Protein AF-A0A1G6JTR4-F1 (afdb_monomer)

Mean predicted aligned error: 15.94 Å

Nearest PDB structures (foldseek):
  7v0f-assembly1_A  TM=2.277E-01  e=4.686E-01  Acinetobacter baumannii ATCC 17978
  5fmw-assembly1_A  TM=2.438E-01  e=2.634E+00  Homo sapiens
  7nyd-assembly1_D  TM=2.192E-01  e=4.055E+00  Homo sapiens

pLDDT: mean 71.82, std 24.8, range [28.03, 94.31]

Secondary structure (DSSP, 8-state):
-EEEEEEEEEEEEEEEEEEEEEEEETTEEEEEEEEEEEEEEEEEEEEEEE-TT--HHHHHHHHHHHHHHHHHHHHHHHHHHHHHHHHS-HHHHHHHHHHHHHHHHHHHHHHHHHHHHHHHS-HHHHTT-EEEEEEEEEE---S-S-SS-----------------------PPPPPPP-PPPP----PPPP---------

Structure (mmCIF, N/CA/C/O backbone):
data_AF-A0A1G6JTR4-F1
#
_entry.id   AF-A0A1G6JTR4-F1
#
loop_
_atom_site.group_PDB
_atom_site.id
_atom_site.type_symbol
_atom_site.label_atom_id
_atom_site.label_alt_id
_atom_site.label_comp_id
_atom_site.label_asym_id
_atom_site.label_entity_id
_atom_site.label_seq_id
_atom_site.pdbx_PDB_ins_code
_atom_site.Cartn_x
_atom_site.Cartn_y
_atom_site.Cartn_z
_atom_site.occupancy
_atom_site.B_iso_or_equiv
_atom_site.auth_seq_id
_atom_site.auth_comp_id
_atom_site.auth_asym_id
_atom_site.auth_atom_id
_atom_site.pdbx_PDB_model_num
ATOM 1 N N . MET A 1 1 ? -16.886 11.645 3.499 1.00 71.81 1 MET A N 1
ATOM 2 C CA . MET A 1 1 ? -16.211 10.542 4.212 1.00 71.81 1 MET A CA 1
ATOM 3 C C . MET A 1 1 ? -14.748 10.893 4.315 1.00 71.81 1 MET A C 1
ATOM 5 O O . MET A 1 1 ? -14.059 10.902 3.299 1.00 71.81 1 MET A O 1
ATOM 9 N N . ALA A 1 2 ? -14.301 11.193 5.523 1.00 81.62 2 ALA A N 1
ATOM 10 C CA . ALA A 1 2 ? -12.918 11.477 5.831 1.00 81.62 2 ALA A CA 1
ATOM 11 C C . ALA A 1 2 ? -12.052 10.211 5.765 1.00 81.62 2 ALA A C 1
ATOM 13 O O . ALA A 1 2 ? -12.513 9.086 6.002 1.00 81.62 2 ALA A O 1
ATOM 14 N N . GLU A 1 3 ? -10.775 10.414 5.447 1.00 84.38 3 GLU A N 1
ATOM 15 C CA . GLU A 1 3 ? -9.779 9.354 5.360 1.00 84.38 3 GLU A CA 1
ATOM 16 C C . GLU A 1 3 ? -8.514 9.692 6.151 1.00 84.38 3 GLU A C 1
ATOM 18 O O . GLU A 1 3 ? -8.085 10.840 6.225 1.00 84.38 3 GLU A O 1
ATOM 23 N N . ILE A 1 4 ? -7.915 8.664 6.751 1.00 83.19 4 ILE A N 1
ATOM 24 C CA . ILE A 1 4 ? -6.558 8.700 7.300 1.00 83.19 4 ILE A CA 1
ATOM 25 C C . ILE A 1 4 ? -5.709 7.794 6.427 1.00 83.19 4 ILE A C 1
ATOM 27 O O . ILE A 1 4 ? -6.033 6.614 6.259 1.00 83.19 4 ILE A O 1
ATOM 31 N N . ARG A 1 5 ? -4.615 8.336 5.894 1.00 83.75 5 ARG A N 1
ATOM 32 C CA . ARG A 1 5 ? -3.727 7.629 4.978 1.00 83.75 5 ARG A CA 1
ATOM 33 C C . ARG A 1 5 ? -2.293 7.654 5.487 1.00 83.75 5 ARG A C 1
ATOM 35 O O . ARG A 1 5 ? -1.726 8.725 5.651 1.00 83.75 5 ARG A O 1
ATOM 42 N N . ASN A 1 6 ? -1.695 6.475 5.661 1.00 80.19 6 ASN A N 1
ATOM 43 C CA . ASN A 1 6 ? -0.295 6.335 6.078 1.00 80.19 6 ASN A CA 1
ATOM 44 C C . ASN A 1 6 ? 0.471 5.418 5.123 1.00 80.19 6 ASN A C 1
ATOM 46 O O . ASN A 1 6 ? -0.020 4.340 4.774 1.00 80.19 6 ASN A O 1
ATOM 50 N N . LEU A 1 7 ? 1.672 5.830 4.714 1.00 81.75 7 LEU A N 1
ATOM 51 C CA . LEU A 1 7 ? 2.565 5.037 3.866 1.00 81.75 7 LEU A CA 1
ATOM 52 C C . LEU A 1 7 ? 3.147 3.864 4.670 1.00 81.75 7 LEU A C 1
ATOM 54 O O . LEU A 1 7 ? 3.845 4.077 5.654 1.00 81.75 7 LEU A O 1
ATOM 58 N N . ILE A 1 8 ? 2.869 2.629 4.249 1.00 81.44 8 ILE A N 1
ATOM 59 C CA . ILE A 1 8 ? 3.431 1.398 4.834 1.00 81.44 8 ILE A CA 1
ATOM 60 C C . ILE A 1 8 ? 4.834 1.163 4.282 1.00 81.44 8 ILE A C 1
ATOM 62 O O . ILE A 1 8 ? 5.766 0.874 5.030 1.00 81.44 8 ILE A O 1
ATOM 66 N N . ARG A 1 9 ? 4.974 1.235 2.954 1.00 84.38 9 ARG A N 1
ATOM 67 C CA . ARG A 1 9 ? 6.233 0.951 2.267 1.00 84.38 9 ARG A CA 1
ATOM 68 C C . ARG A 1 9 ? 6.267 1.614 0.897 1.00 84.38 9 ARG A C 1
ATOM 70 O O . ARG A 1 9 ? 5.267 1.610 0.181 1.00 84.38 9 ARG A O 1
ATOM 77 N N . ARG A 1 10 ? 7.441 2.121 0.524 1.00 89.12 10 ARG A N 1
ATOM 78 C CA . ARG A 1 10 ? 7.795 2.512 -0.843 1.00 89.12 10 ARG A CA 1
ATOM 79 C C . ARG A 1 10 ? 8.843 1.530 -1.361 1.00 89.12 10 ARG A C 1
ATOM 81 O O . ARG A 1 10 ? 9.794 1.215 -0.649 1.00 89.12 10 ARG A O 1
ATOM 88 N N . ILE A 1 11 ? 8.639 1.015 -2.565 1.00 87.81 11 ILE A N 1
ATOM 89 C CA . ILE A 1 11 ? 9.531 0.069 -3.237 1.00 87.81 11 ILE A CA 1
ATOM 90 C C . ILE A 1 11 ? 9.893 0.682 -4.584 1.00 87.81 11 ILE A C 1
ATOM 92 O O . ILE A 1 11 ? 8.997 1.003 -5.359 1.00 87.81 11 ILE A O 1
ATOM 96 N N . SER A 1 12 ? 11.185 0.830 -4.855 1.00 88.56 12 SER A N 1
ATOM 97 C CA . SER A 1 12 ? 11.695 1.306 -6.142 1.00 88.56 12 SER A CA 1
ATOM 98 C C . SER A 1 12 ? 12.471 0.187 -6.818 1.00 88.56 12 SER A C 1
ATOM 100 O O . SER A 1 12 ? 13.211 -0.530 -6.144 1.00 88.56 12 SER A O 1
ATOM 102 N N . TYR A 1 13 ? 12.287 0.021 -8.124 1.00 86.31 13 TYR A N 1
ATOM 103 C CA . TYR A 1 13 ? 12.984 -0.997 -8.905 1.00 86.31 13 TYR A CA 1
ATOM 104 C C . TYR A 1 13 ? 13.030 -0.623 -10.381 1.00 86.31 13 TYR A C 1
ATOM 106 O O . TYR A 1 13 ? 12.153 0.088 -10.870 1.00 86.31 13 TYR A O 1
ATOM 114 N N . ASP A 1 14 ? 14.034 -1.125 -11.088 1.00 87.56 14 ASP A N 1
ATOM 115 C CA . ASP A 1 14 ? 14.215 -0.846 -12.507 1.00 87.56 14 ASP A CA 1
ATOM 116 C C . ASP A 1 14 ? 13.545 -1.929 -13.357 1.00 87.56 14 ASP A C 1
ATOM 118 O O . ASP A 1 14 ? 13.825 -3.119 -13.213 1.00 87.56 14 ASP A O 1
ATOM 122 N N . GLU A 1 15 ? 12.633 -1.517 -14.240 1.00 84.00 15 GLU A N 1
ATOM 123 C CA . GLU A 1 15 ? 12.057 -2.378 -15.274 1.00 84.00 15 GLU A CA 1
ATOM 124 C C . GLU A 1 15 ? 12.741 -2.081 -16.617 1.00 84.00 15 GLU A C 1
ATOM 126 O O . GLU A 1 15 ? 12.820 -0.910 -17.015 1.00 84.00 15 GLU A O 1
ATOM 131 N N . PRO A 1 16 ? 13.220 -3.104 -17.348 1.00 85.12 16 PRO A N 1
ATOM 132 C CA . PRO A 1 16 ? 13.670 -2.908 -18.716 1.00 85.12 16 PRO A CA 1
ATOM 133 C C . PRO A 1 16 ? 12.479 -2.512 -19.594 1.00 85.12 16 PRO A C 1
ATOM 135 O O . PRO A 1 16 ? 11.387 -3.070 -19.470 1.00 85.12 16 PRO A O 1
ATOM 138 N N . TYR A 1 17 ? 12.692 -1.571 -20.509 1.00 84.62 17 TYR A N 1
ATOM 139 C CA . TYR A 1 17 ? 11.701 -1.205 -21.515 1.00 84.62 17 TYR A CA 1
ATOM 140 C C . TYR A 1 17 ? 12.288 -1.294 -22.922 1.00 84.62 17 TYR A C 1
ATOM 142 O O . TYR A 1 17 ? 13.486 -1.104 -23.140 1.00 84.62 17 TYR A O 1
ATOM 150 N N . SER A 1 18 ? 11.407 -1.550 -23.888 1.00 84.75 18 SER A N 1
ATOM 151 C CA . SER A 1 18 ? 11.686 -1.409 -25.311 1.00 84.75 18 SER A CA 1
ATOM 152 C C . SER A 1 18 ? 10.623 -0.502 -25.918 1.00 84.75 18 SER A C 1
ATOM 154 O O . SER A 1 18 ? 9.430 -0.735 -25.724 1.00 84.75 18 SER A O 1
ATOM 156 N N . LYS A 1 19 ? 11.045 0.562 -26.603 1.00 84.56 19 LYS A N 1
ATOM 157 C CA . LYS A 1 19 ? 10.145 1.469 -27.327 1.00 84.56 19 LYS A CA 1
ATOM 158 C C . LYS A 1 19 ? 10.646 1.696 -28.744 1.00 84.56 19 LYS A C 1
ATOM 160 O O . LYS A 1 19 ? 11.850 1.674 -28.991 1.00 84.56 19 LYS A O 1
ATOM 165 N N . THR A 1 20 ? 9.735 1.968 -29.669 1.00 86.06 20 THR A N 1
ATOM 166 C CA . THR A 1 20 ? 10.107 2.354 -31.031 1.00 86.06 20 THR A CA 1
ATOM 167 C C . THR A 1 20 ? 10.588 3.800 -31.039 1.00 86.06 20 THR A C 1
ATOM 169 O O . THR A 1 20 ? 9.843 4.718 -30.697 1.00 86.06 20 THR A O 1
ATOM 172 N N . CYS A 1 21 ? 11.837 3.996 -31.437 1.00 86.44 21 CYS A N 1
ATOM 173 C CA . CYS A 1 21 ? 12.419 5.296 -31.730 1.00 86.44 21 CYS A CA 1
ATOM 174 C C . CYS A 1 21 ? 12.522 5.501 -33.238 1.00 86.44 21 CYS A C 1
ATOM 176 O O . CYS A 1 21 ? 12.397 4.556 -34.013 1.00 86.44 21 CYS A O 1
ATOM 178 N N . TYR A 1 22 ? 12.777 6.737 -33.656 1.00 90.25 22 TYR A N 1
ATOM 179 C CA . TYR A 1 22 ? 12.932 7.082 -35.063 1.00 90.25 22 TYR A CA 1
ATOM 180 C C . TYR A 1 22 ? 14.235 7.834 -35.267 1.00 90.25 22 TYR A C 1
ATOM 182 O O . TYR A 1 22 ? 14.500 8.811 -34.569 1.00 90.25 22 TYR A O 1
ATOM 190 N N . LYS A 1 23 ? 15.037 7.388 -36.234 1.00 89.00 23 LYS A N 1
ATOM 191 C CA . LYS A 1 23 ? 16.224 8.113 -36.696 1.00 89.00 23 LYS A CA 1
ATOM 192 C C . LYS A 1 23 ? 15.976 8.636 -38.102 1.00 89.00 23 LYS A C 1
ATOM 194 O O . LYS A 1 23 ? 15.307 7.979 -38.899 1.00 89.00 23 LYS A O 1
ATOM 199 N N . LYS A 1 24 ? 16.495 9.822 -38.409 1.00 92.25 24 LYS A N 1
ATOM 200 C CA . LYS A 1 24 ? 16.379 10.417 -39.742 1.00 92.25 24 LYS A CA 1
ATOM 201 C C . LYS A 1 24 ? 17.517 9.888 -40.617 1.00 92.25 24 LYS A C 1
ATOM 203 O O . LYS A 1 24 ? 18.679 10.072 -40.278 1.00 92.25 24 LYS A O 1
ATOM 208 N N . VAL A 1 25 ? 17.186 9.224 -41.720 1.00 87.81 25 VAL A N 1
ATOM 209 C CA . VAL A 1 25 ? 18.142 8.721 -42.718 1.00 87.81 25 VAL A CA 1
ATOM 210 C C . VAL A 1 25 ? 17.665 9.197 -44.083 1.00 87.81 25 VAL A C 1
ATOM 212 O O . VAL A 1 25 ? 16.549 8.875 -44.482 1.00 87.81 25 VAL A O 1
ATOM 215 N N . LEU A 1 26 ? 18.481 10.000 -44.777 1.00 88.94 26 LEU A N 1
ATOM 216 C CA . LEU A 1 26 ? 18.147 10.570 -46.094 1.00 88.94 26 LEU A CA 1
ATOM 217 C C . LEU A 1 26 ? 16.757 11.240 -46.130 1.00 88.94 26 LEU A C 1
ATOM 219 O O . LEU A 1 26 ? 15.947 10.990 -47.015 1.00 88.94 26 LEU A O 1
ATOM 223 N N . GLY A 1 27 ? 16.438 12.043 -45.112 1.00 88.00 27 GLY A N 1
ATOM 224 C CA . GLY A 1 27 ? 15.144 12.730 -45.005 1.00 88.00 27 GLY A CA 1
ATOM 225 C C . GLY A 1 27 ? 13.987 11.876 -44.471 1.00 88.00 27 GLY A C 1
ATOM 226 O O . GLY A 1 27 ? 13.027 12.441 -43.950 1.00 88.00 27 GLY A O 1
ATOM 227 N N . ASN A 1 28 ? 14.102 10.547 -44.484 1.00 88.50 28 ASN A N 1
ATOM 228 C CA . ASN A 1 28 ? 13.059 9.626 -44.034 1.00 88.50 28 ASN A CA 1
ATOM 229 C C . ASN A 1 28 ? 13.235 9.227 -42.561 1.00 88.50 28 ASN A C 1
ATOM 231 O O . ASN A 1 28 ? 14.353 9.032 -42.082 1.00 88.50 28 ASN A O 1
ATOM 235 N N . LYS A 1 29 ? 12.124 9.083 -41.826 1.00 92.25 29 LYS A N 1
ATOM 236 C CA . LYS A 1 29 ? 12.125 8.558 -40.450 1.00 92.25 29 LYS A CA 1
ATOM 237 C C . LYS A 1 29 ? 12.126 7.032 -40.490 1.00 92.25 29 LYS A C 1
ATOM 239 O O . LYS A 1 29 ? 11.132 6.426 -40.872 1.00 92.25 29 LYS A O 1
ATOM 244 N N . VAL A 1 30 ? 13.223 6.420 -40.061 1.00 91.31 30 VAL A N 1
ATOM 245 C CA . VAL A 1 30 ? 13.369 4.962 -39.986 1.00 91.31 30 VAL A CA 1
ATOM 246 C C . VAL A 1 30 ? 13.159 4.516 -38.535 1.00 91.31 30 VAL A C 1
ATOM 248 O O . VAL A 1 30 ? 13.873 5.017 -37.656 1.00 91.31 30 VAL A O 1
ATOM 251 N N . PRO A 1 31 ? 12.199 3.613 -38.254 1.00 93.50 31 PRO A N 1
ATOM 252 C CA . PRO A 1 31 ? 11.997 3.087 -36.912 1.00 93.50 31 PRO A CA 1
ATOM 253 C C . PRO A 1 31 ? 13.169 2.191 -36.493 1.00 93.50 31 PRO A C 1
ATOM 255 O O . PRO A 1 31 ? 13.709 1.435 -37.299 1.00 93.50 31 PRO A O 1
ATOM 258 N N . TYR A 1 32 ? 13.552 2.252 -35.222 1.00 86.62 32 TYR A N 1
ATOM 259 C CA . TYR A 1 32 ? 14.516 1.339 -34.611 1.00 86.62 32 TYR A CA 1
ATOM 260 C C . TYR A 1 32 ? 14.160 1.097 -33.135 1.00 86.62 32 TYR A C 1
ATOM 262 O O . TYR A 1 32 ? 13.531 1.956 -32.507 1.00 86.62 32 TYR A O 1
ATOM 270 N N . PRO A 1 33 ? 14.521 -0.061 -32.557 1.00 87.38 33 PRO A N 1
ATOM 271 C CA . PRO A 1 33 ? 14.248 -0.333 -31.155 1.00 87.38 33 PRO A CA 1
ATOM 272 C C . PRO A 1 33 ? 15.191 0.475 -30.254 1.00 87.38 33 PRO A C 1
ATOM 274 O O . PRO A 1 33 ? 16.412 0.402 -30.381 1.00 87.38 33 PRO A O 1
ATOM 277 N N . CYS A 1 34 ? 14.616 1.227 -29.322 1.00 85.06 34 CYS A N 1
ATOM 278 C CA . CYS A 1 34 ? 15.319 1.797 -28.181 1.00 85.06 34 CYS A CA 1
ATOM 279 C C . CYS A 1 34 ? 15.113 0.904 -26.966 1.00 85.06 34 CYS A C 1
ATOM 281 O O . CYS A 1 34 ? 13.972 0.602 -26.612 1.00 85.06 34 CYS A O 1
ATOM 283 N N . PHE A 1 35 ? 16.206 0.560 -26.295 1.00 85.56 35 PHE A N 1
ATOM 284 C CA . PHE A 1 35 ? 16.193 -0.165 -25.031 1.00 85.56 35 PHE A CA 1
ATOM 285 C C . PHE A 1 35 ? 16.699 0.736 -23.911 1.00 85.56 35 PHE A C 1
ATOM 287 O O . PHE A 1 35 ? 17.536 1.609 -24.137 1.00 85.56 35 PHE A O 1
ATOM 294 N N . GLY A 1 36 ? 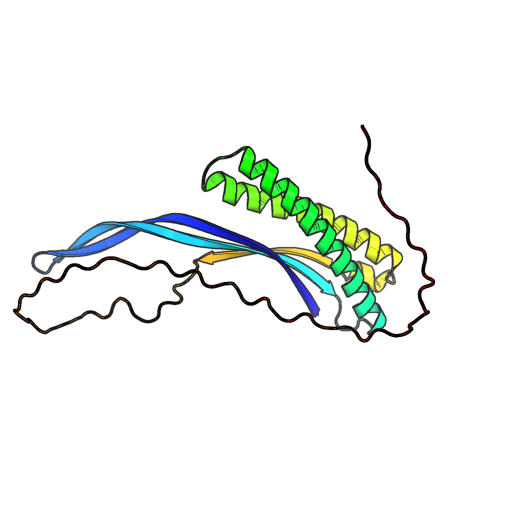16.200 0.518 -22.702 1.00 85.50 36 GLY A N 1
ATOM 295 C CA . GLY A 1 36 ? 16.683 1.212 -21.518 1.00 85.50 36 GLY A CA 1
ATOM 296 C C . GLY A 1 36 ? 16.103 0.625 -20.242 1.00 85.50 36 GLY A C 1
ATOM 297 O O . GLY A 1 36 ? 15.345 -0.345 -20.274 1.00 85.50 36 GLY A O 1
ATOM 298 N N . MET A 1 37 ? 16.453 1.239 -19.116 1.00 86.12 37 MET A N 1
ATOM 299 C CA . MET A 1 37 ? 15.859 0.947 -17.815 1.00 86.12 37 MET A CA 1
ATOM 300 C C . MET A 1 37 ? 14.978 2.110 -17.381 1.00 86.12 37 MET A C 1
ATOM 302 O O . MET A 1 37 ? 15.325 3.273 -17.586 1.00 86.12 37 MET A O 1
ATOM 306 N N . GLN A 1 38 ? 13.827 1.794 -16.798 1.00 85.81 38 GLN A N 1
ATOM 307 C CA . GLN A 1 38 ? 12.943 2.777 -16.194 1.00 85.81 38 GLN A CA 1
ATOM 308 C C . GLN A 1 38 ? 12.682 2.401 -14.741 1.00 85.8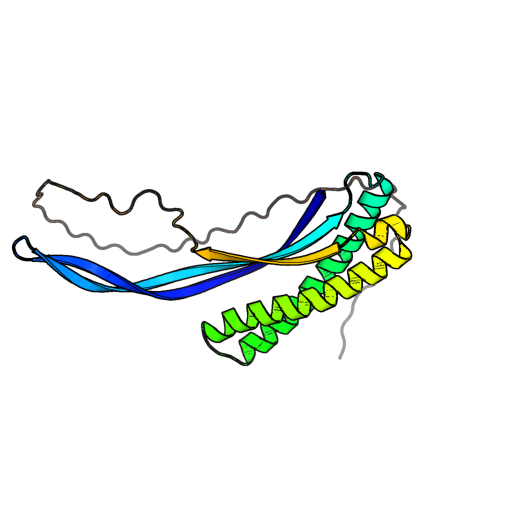1 38 GLN A C 1
ATOM 310 O O . GLN A 1 38 ? 12.116 1.344 -14.459 1.00 85.81 38 GLN A O 1
ATOM 315 N N . THR A 1 39 ? 13.019 3.304 -13.825 1.00 87.94 39 THR A N 1
ATOM 316 C CA . THR A 1 39 ? 12.689 3.133 -12.413 1.00 87.94 39 THR A CA 1
ATOM 317 C C . THR A 1 39 ? 11.181 3.267 -12.210 1.00 87.94 39 THR A C 1
ATOM 319 O O . THR A 1 39 ? 10.573 4.312 -12.468 1.00 87.94 39 THR A O 1
ATOM 322 N N . LYS A 1 40 ? 10.560 2.199 -11.720 1.00 87.00 40 LYS A N 1
ATOM 323 C CA . LYS A 1 40 ? 9.185 2.183 -11.229 1.00 87.00 40 LYS A CA 1
ATOM 324 C C . LYS A 1 40 ? 9.177 2.321 -9.715 1.00 87.00 40 LYS A C 1
ATOM 326 O O . LYS A 1 40 ? 10.074 1.840 -9.025 1.00 87.00 40 LYS A O 1
ATOM 331 N N . VAL A 1 41 ? 8.115 2.929 -9.202 1.00 88.38 41 VAL A N 1
ATOM 332 C CA . VAL A 1 41 ? 7.853 3.041 -7.770 1.00 88.38 41 VAL A CA 1
ATOM 333 C C . VAL A 1 41 ? 6.502 2.406 -7.465 1.00 88.38 41 VAL A C 1
ATOM 335 O O . VAL A 1 41 ? 5.507 2.684 -8.135 1.00 88.38 41 VAL A O 1
ATOM 338 N N . ILE A 1 42 ? 6.475 1.543 -6.451 1.00 87.62 42 ILE A N 1
ATOM 339 C CA . ILE A 1 42 ? 5.267 0.995 -5.839 1.00 87.62 42 ILE A CA 1
ATOM 340 C C . ILE A 1 42 ? 5.162 1.570 -4.431 1.00 87.62 42 ILE A C 1
ATOM 342 O O . ILE A 1 42 ? 6.020 1.338 -3.579 1.00 87.62 42 ILE A O 1
ATOM 346 N N . GLU A 1 43 ? 4.085 2.294 -4.171 1.00 89.81 43 GLU A N 1
ATOM 347 C CA . GLU A 1 43 ? 3.747 2.800 -2.848 1.00 89.81 43 GLU A CA 1
ATOM 348 C C . GLU A 1 43 ? 2.541 2.056 -2.295 1.00 89.81 43 GLU A C 1
ATOM 350 O O . GLU A 1 43 ? 1.508 1.925 -2.953 1.00 89.81 43 GLU A O 1
ATOM 355 N N . ILE A 1 44 ? 2.677 1.580 -1.063 1.00 85.81 44 ILE A N 1
ATOM 356 C CA . ILE A 1 44 ? 1.665 0.808 -0.355 1.00 85.81 44 ILE A CA 1
ATOM 357 C C . ILE A 1 44 ? 1.200 1.647 0.826 1.00 85.81 44 ILE A C 1
ATOM 359 O O . ILE A 1 44 ? 1.998 2.023 1.684 1.00 85.81 44 ILE A O 1
ATOM 363 N N . TYR A 1 45 ? -0.093 1.936 0.880 1.00 87.69 45 TYR A N 1
ATOM 364 C CA . TYR A 1 45 ? -0.711 2.796 1.878 1.00 87.69 45 TYR A CA 1
ATOM 365 C C . TYR A 1 45 ? -1.738 2.031 2.698 1.00 87.69 45 TYR A C 1
ATOM 367 O O . TYR A 1 45 ? -2.548 1.301 2.140 1.00 87.69 45 TYR A O 1
ATOM 375 N N . SER A 1 46 ? -1.764 2.271 4.004 1.00 85.25 46 SER A N 1
ATOM 376 C CA . SER A 1 46 ? -2.934 1.976 4.833 1.00 85.25 46 SER A CA 1
ATOM 377 C C . SER A 1 46 ? -3.931 3.124 4.722 1.00 85.25 46 SER A C 1
ATOM 379 O O . SER A 1 46 ? -3.533 4.292 4.773 1.00 85.25 46 SER A O 1
ATOM 381 N N . VAL A 1 47 ? -5.211 2.797 4.570 1.00 87.38 47 VAL A N 1
ATOM 382 C CA . VAL A 1 47 ? -6.296 3.776 4.483 1.00 87.38 47 VAL A CA 1
ATOM 383 C C . VAL A 1 47 ? -7.422 3.365 5.417 1.00 87.38 47 VAL A C 1
ATOM 385 O O . VAL A 1 47 ? -8.029 2.309 5.232 1.00 87.38 47 VAL A O 1
ATOM 388 N N . ALA A 1 48 ? -7.715 4.220 6.396 1.00 88.00 48 ALA A N 1
ATOM 389 C CA . ALA A 1 48 ? -8.879 4.106 7.265 1.00 88.00 48 ALA A CA 1
ATOM 390 C C . ALA A 1 48 ? -9.931 5.144 6.857 1.00 88.00 48 ALA A C 1
ATOM 392 O O . ALA A 1 48 ? -9.617 6.327 6.741 1.00 88.00 48 ALA A O 1
ATOM 393 N N . LYS A 1 49 ? -11.175 4.706 6.651 1.00 89.81 49 LYS A N 1
ATOM 394 C CA . LYS A 1 49 ? -12.320 5.545 6.267 1.00 89.81 49 LYS A CA 1
ATOM 395 C C . LYS A 1 49 ? -13.309 5.648 7.417 1.00 89.81 49 LYS A C 1
ATOM 397 O O . LYS A 1 49 ? -13.577 4.644 8.085 1.00 89.81 49 LYS A O 1
ATOM 402 N N . TYR A 1 50 ? -13.877 6.834 7.617 1.00 87.62 50 TYR A N 1
ATOM 403 C CA . TYR A 1 50 ? -14.879 7.071 8.653 1.00 87.62 50 TYR A CA 1
ATOM 404 C C . TYR A 1 50 ? -15.914 8.141 8.267 1.00 87.62 50 TYR A C 1
ATOM 406 O O . TYR A 1 50 ? -15.660 8.960 7.380 1.00 87.62 50 TYR A O 1
ATOM 414 N N . PRO A 1 51 ? -17.107 8.113 8.894 1.00 87.06 51 PRO A N 1
ATOM 415 C CA . PRO A 1 51 ? -18.146 9.114 8.661 1.00 87.06 51 PRO A CA 1
ATOM 416 C C . PRO A 1 51 ? -17.731 10.508 9.156 1.00 87.06 51 PRO A C 1
ATOM 418 O O . PRO A 1 51 ? -17.066 10.636 10.186 1.00 87.06 51 PRO A O 1
ATOM 421 N N . ASP A 1 52 ? -18.145 11.555 8.441 1.00 85.69 52 ASP A N 1
ATOM 422 C CA . ASP A 1 52 ? -17.757 12.944 8.741 1.00 85.69 52 ASP A CA 1
ATOM 423 C C . ASP A 1 52 ? -18.413 13.440 10.040 1.00 85.69 52 ASP A C 1
ATOM 425 O O . ASP A 1 52 ? -17.806 14.189 10.813 1.00 85.69 52 ASP A O 1
ATOM 429 N N . GLU A 1 53 ? -19.612 12.922 10.317 1.00 85.69 53 GLU A N 1
ATOM 430 C CA . GLU A 1 53 ? -20.420 13.148 11.515 1.00 85.69 53 GLU A CA 1
ATOM 431 C C . GLU A 1 53 ? -19.892 12.454 12.784 1.00 85.69 53 GLU A C 1
ATOM 433 O O . GLU A 1 53 ? -20.495 12.584 13.849 1.00 85.69 53 GLU A O 1
ATOM 438 N N . ALA A 1 54 ? -18.782 11.708 12.704 1.00 84.50 54 ALA A N 1
ATOM 439 C CA . ALA A 1 54 ? -18.162 11.124 13.889 1.00 84.50 54 ALA A CA 1
ATOM 440 C C . ALA A 1 54 ? -17.745 12.222 14.883 1.00 84.50 54 ALA A C 1
ATOM 442 O O . ALA A 1 54 ? -17.150 13.240 14.504 1.00 84.50 54 ALA A O 1
ATOM 443 N N . THR A 1 55 ? -18.015 11.999 16.170 1.00 88.19 55 THR A N 1
ATOM 444 C CA . THR A 1 55 ? -17.607 12.935 17.225 1.00 88.19 55 THR A CA 1
ATOM 445 C C . THR A 1 55 ? -16.077 13.014 17.313 1.00 88.19 55 THR A C 1
ATOM 447 O O . THR A 1 55 ? -15.388 12.073 16.903 1.00 88.19 55 THR A O 1
ATOM 450 N N . PRO A 1 56 ? -15.496 14.093 17.869 1.00 88.12 56 PRO A N 1
ATOM 451 C CA . PRO A 1 56 ? -14.046 14.190 18.054 1.00 88.12 56 PRO A CA 1
ATOM 452 C C . PRO A 1 56 ? -13.445 12.984 18.795 1.00 88.12 56 PRO A C 1
ATOM 454 O O . PRO A 1 56 ? -12.396 12.474 18.407 1.00 88.12 56 PRO A O 1
ATOM 457 N N . GLN A 1 57 ? -14.150 12.462 19.802 1.00 88.12 57 GLN A N 1
ATOM 458 C CA . GLN A 1 57 ? -13.739 11.279 20.561 1.00 88.12 57 GLN A CA 1
ATOM 459 C C . GLN A 1 57 ? -13.751 10.013 19.691 1.00 88.12 57 GLN A C 1
ATOM 461 O O . GLN A 1 57 ? -12.818 9.214 19.742 1.00 88.12 57 GLN A O 1
ATOM 466 N N . GLN A 1 58 ? -14.771 9.844 18.843 1.00 88.19 58 GLN A N 1
ATOM 467 C CA . GLN A 1 58 ? -14.841 8.722 17.90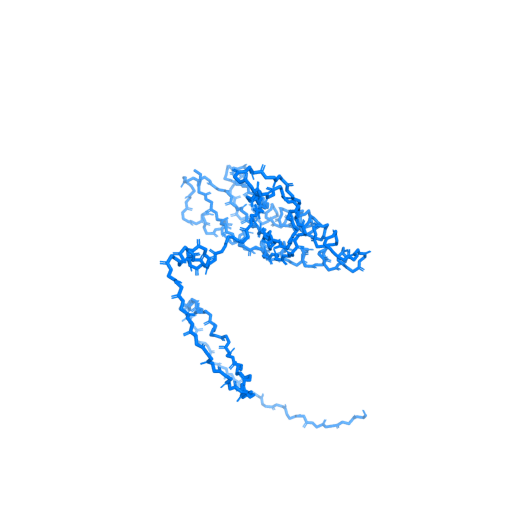2 1.00 88.19 58 GLN A CA 1
ATOM 468 C C . GLN A 1 58 ? -13.739 8.812 16.843 1.00 88.19 58 GLN A C 1
ATOM 470 O O . GLN A 1 58 ? -13.114 7.803 16.530 1.00 88.19 58 GLN A O 1
ATOM 475 N N . LYS A 1 59 ? -13.450 10.015 16.332 1.00 88.44 59 LYS A N 1
ATOM 476 C CA . LYS A 1 59 ? -12.347 10.263 15.389 1.00 88.44 59 LYS A CA 1
ATOM 477 C C . LYS A 1 59 ? -10.995 9.891 16.001 1.00 88.44 59 LYS A C 1
ATOM 479 O O . LYS A 1 59 ? -10.211 9.198 15.354 1.00 88.44 59 LYS A O 1
ATOM 484 N N . ALA A 1 60 ? -10.753 10.263 17.260 1.00 87.81 60 ALA A N 1
ATOM 485 C CA . ALA A 1 60 ? -9.541 9.884 17.986 1.00 87.81 60 ALA A CA 1
ATOM 486 C C . ALA A 1 60 ? -9.424 8.359 18.170 1.00 87.81 60 ALA A C 1
ATOM 488 O O . ALA A 1 60 ? -8.370 7.785 17.899 1.00 87.81 60 ALA A O 1
ATOM 489 N N . ALA A 1 61 ? -10.514 7.684 18.550 1.00 89.19 61 ALA A N 1
ATOM 490 C CA . ALA A 1 61 ? -10.539 6.226 18.676 1.00 89.19 61 ALA A CA 1
ATOM 491 C C . ALA A 1 61 ? -10.284 5.518 17.330 1.00 89.19 61 ALA A C 1
ATOM 493 O O . ALA A 1 61 ? -9.524 4.552 17.266 1.00 89.19 61 ALA A O 1
ATOM 494 N N . ILE A 1 62 ? -10.855 6.026 16.234 1.00 88.19 62 ILE A N 1
ATOM 495 C CA .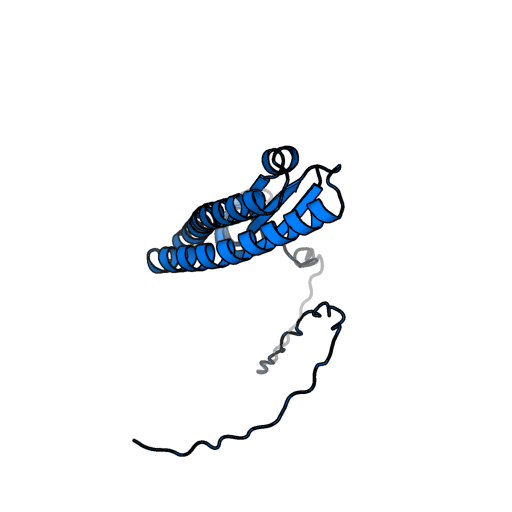 ILE A 1 62 ? -10.614 5.510 14.877 1.00 88.19 62 ILE A CA 1
ATOM 496 C C . ILE A 1 62 ? -9.148 5.686 14.482 1.00 88.19 62 ILE A C 1
ATOM 498 O O . ILE A 1 62 ? -8.551 4.750 13.950 1.00 88.19 62 ILE A O 1
ATOM 502 N N . ALA A 1 63 ? -8.555 6.849 14.762 1.00 88.12 63 ALA A N 1
ATOM 503 C CA . ALA A 1 63 ? -7.145 7.108 14.490 1.00 88.12 63 ALA A CA 1
ATOM 504 C C . ALA A 1 63 ? -6.226 6.177 15.297 1.00 88.12 63 ALA A C 1
ATOM 506 O O . ALA A 1 63 ? -5.282 5.617 14.738 1.00 88.12 63 ALA A O 1
ATOM 507 N N . ALA A 1 64 ? -6.539 5.931 16.573 1.00 87.56 64 ALA A N 1
ATOM 508 C CA . ALA A 1 64 ? -5.811 4.975 17.405 1.00 87.56 64 ALA A CA 1
ATOM 509 C C . ALA A 1 64 ? -5.905 3.542 16.849 1.00 87.56 64 ALA A C 1
ATOM 511 O O . ALA A 1 64 ? -4.886 2.869 16.690 1.00 87.56 64 ALA A O 1
ATOM 512 N N . CYS A 1 65 ? -7.103 3.093 16.459 1.00 89.81 65 CYS A N 1
ATOM 513 C CA . CYS A 1 65 ? -7.278 1.787 15.823 1.00 89.81 65 CYS A CA 1
ATOM 514 C C . CYS A 1 65 ? -6.548 1.689 14.476 1.00 89.81 65 CYS A C 1
ATOM 516 O O . CYS A 1 65 ? -5.940 0.659 14.177 1.00 89.81 65 CYS A O 1
ATOM 518 N N . ALA A 1 66 ? -6.556 2.758 13.676 1.00 87.94 66 ALA A N 1
ATOM 519 C CA . ALA A 1 66 ? -5.821 2.823 12.419 1.00 87.94 66 ALA A CA 1
ATOM 520 C C . ALA A 1 66 ? -4.303 2.744 12.641 1.00 87.94 66 ALA A C 1
ATOM 522 O O . ALA A 1 66 ? -3.616 2.076 11.872 1.00 87.94 66 ALA A O 1
ATOM 523 N N . ALA A 1 67 ? -3.778 3.355 13.708 1.00 86.88 67 ALA A N 1
ATOM 524 C CA . ALA A 1 67 ? -2.366 3.264 14.074 1.00 86.88 67 ALA A CA 1
ATOM 525 C C . ALA A 1 67 ? -1.962 1.834 14.483 1.00 86.88 67 ALA A C 1
ATOM 527 O O . ALA A 1 67 ? -0.911 1.345 14.062 1.00 86.88 67 ALA A O 1
ATOM 528 N N . THR A 1 68 ? -2.803 1.128 15.245 1.00 87.56 68 THR A N 1
ATOM 529 C CA . THR A 1 68 ? -2.578 -0.289 15.590 1.00 87.56 68 THR A CA 1
ATOM 530 C C . THR A 1 68 ? -2.600 -1.181 14.348 1.00 87.56 68 THR A C 1
ATOM 532 O O . THR A 1 68 ? -1.700 -2.001 14.141 1.00 87.56 68 THR A O 1
ATOM 535 N N . ALA A 1 69 ? -3.589 -0.983 13.475 1.00 89.50 69 ALA A N 1
ATOM 536 C CA . ALA A 1 69 ? -3.695 -1.683 12.198 1.00 89.50 69 ALA A CA 1
ATOM 537 C C . ALA A 1 69 ? -2.492 -1.408 11.285 1.00 89.50 69 ALA A C 1
ATOM 539 O O . ALA A 1 69 ? -1.964 -2.310 10.642 1.00 89.50 69 ALA A O 1
ATOM 540 N N . PHE A 1 70 ? -2.002 -0.172 11.262 1.00 87.44 70 PHE A N 1
ATOM 541 C CA . PHE A 1 70 ? -0.823 0.213 10.498 1.00 87.44 70 PHE A CA 1
ATOM 542 C C . PHE A 1 70 ? 0.445 -0.504 10.982 1.00 87.44 70 PHE A C 1
ATOM 544 O O . PHE A 1 70 ? 1.155 -1.101 10.174 1.00 87.44 70 PHE A O 1
ATOM 551 N N . LYS A 1 71 ? 0.703 -0.520 12.298 1.00 88.06 71 LYS A N 1
ATOM 552 C CA . LYS A 1 71 ? 1.873 -1.204 12.882 1.00 88.06 71 LYS A CA 1
ATOM 553 C C . LYS A 1 71 ? 1.873 -2.705 12.582 1.00 88.06 71 LYS A C 1
ATOM 555 O O . LYS A 1 71 ? 2.891 -3.252 12.158 1.00 88.06 71 LYS A O 1
ATOM 560 N N . THR A 1 72 ? 0.727 -3.360 12.758 1.00 89.81 72 THR A N 1
ATOM 561 C CA . THR A 1 72 ? 0.561 -4.793 12.455 1.00 89.81 72 THR A CA 1
ATOM 562 C C . THR A 1 72 ? 0.721 -5.079 10.960 1.00 89.81 72 THR A C 1
ATOM 564 O O . THR A 1 72 ? 1.413 -6.028 10.588 1.00 89.81 72 THR A O 1
ATOM 567 N N . SER A 1 73 ? 0.188 -4.208 10.099 1.00 87.88 73 SER A N 1
ATOM 568 C CA . SER A 1 73 ? 0.357 -4.304 8.643 1.00 87.88 73 SER A CA 1
ATOM 569 C C . SER A 1 73 ? 1.815 -4.195 8.213 1.00 87.88 73 SER A C 1
ATOM 571 O O . SER A 1 73 ? 2.248 -4.965 7.362 1.00 87.88 73 SER A O 1
ATOM 573 N N . ILE A 1 74 ? 2.585 -3.265 8.794 1.00 89.44 74 ILE A N 1
ATOM 574 C CA . ILE A 1 74 ? 4.017 -3.111 8.492 1.00 89.44 74 ILE A CA 1
ATOM 575 C C . ILE A 1 74 ? 4.775 -4.392 8.830 1.00 89.44 74 ILE A C 1
ATOM 577 O O . ILE A 1 74 ? 5.554 -4.871 8.004 1.00 89.44 74 ILE A O 1
ATOM 581 N N . ALA A 1 75 ? 4.548 -4.954 10.019 1.00 88.62 75 ALA A N 1
ATOM 582 C CA . ALA A 1 75 ? 5.230 -6.168 10.455 1.00 88.62 75 ALA A CA 1
ATOM 583 C C . ALA A 1 75 ? 4.935 -7.346 9.512 1.00 88.62 75 ALA A C 1
ATOM 585 O O . ALA A 1 75 ? 5.863 -7.971 8.996 1.00 88.62 75 ALA A O 1
ATOM 586 N N . ALA A 1 76 ? 3.655 -7.589 9.208 1.00 91.31 76 ALA A N 1
ATOM 587 C CA . ALA A 1 76 ? 3.239 -8.651 8.292 1.00 91.31 76 ALA A CA 1
ATOM 588 C C . ALA A 1 76 ? 3.778 -8.433 6.867 1.00 91.31 76 ALA A C 1
ATOM 590 O O . ALA A 1 76 ? 4.329 -9.352 6.258 1.00 91.31 76 ALA A O 1
ATOM 591 N N . CYS A 1 77 ? 3.689 -7.200 6.358 1.00 88.50 77 CYS A N 1
ATOM 592 C CA . CYS A 1 77 ? 4.228 -6.821 5.056 1.00 88.50 77 CYS A CA 1
ATOM 593 C C . CYS A 1 77 ? 5.735 -7.080 4.965 1.00 88.50 77 CYS A C 1
ATOM 595 O O . CYS A 1 77 ? 6.203 -7.636 3.973 1.00 88.50 77 CYS A O 1
ATOM 597 N N . LYS A 1 78 ? 6.510 -6.686 5.984 1.00 90.31 78 LYS A N 1
ATOM 598 C CA . LYS A 1 78 ? 7.970 -6.842 5.995 1.00 90.31 78 LYS A CA 1
ATOM 599 C C . LYS A 1 78 ? 8.370 -8.313 5.882 1.00 90.31 78 LYS A C 1
ATOM 601 O O . LYS A 1 78 ? 9.225 -8.634 5.059 1.00 90.31 78 LYS A O 1
ATOM 606 N N . THR A 1 79 ? 7.730 -9.184 6.657 1.00 91.38 79 THR A N 1
ATOM 607 C CA . THR A 1 79 ? 7.997 -10.629 6.650 1.00 91.38 79 THR A CA 1
ATOM 608 C C . THR A 1 79 ? 7.599 -11.279 5.322 1.00 91.38 79 THR A C 1
ATOM 610 O O . THR A 1 79 ? 8.380 -12.035 4.740 1.00 91.38 79 THR A O 1
ATOM 613 N N . ALA A 1 80 ? 6.415 -10.952 4.798 1.00 91.12 80 ALA A N 1
ATOM 614 C CA . ALA A 1 80 ? 5.933 -11.491 3.526 1.00 91.12 80 ALA A CA 1
ATOM 615 C C . ALA A 1 80 ? 6.776 -11.016 2.330 1.00 91.12 80 ALA A C 1
ATOM 617 O O . ALA A 1 80 ? 7.090 -11.801 1.436 1.00 91.12 80 ALA A O 1
ATOM 618 N N . TYR A 1 81 ? 7.195 -9.746 2.338 1.00 91.38 81 TYR A N 1
ATOM 619 C CA . TYR A 1 81 ? 8.098 -9.205 1.326 1.00 91.38 81 TYR A CA 1
ATOM 620 C C . TYR A 1 81 ? 9.427 -9.961 1.333 1.00 91.38 81 TYR A C 1
ATOM 622 O O . TYR A 1 81 ? 9.817 -10.498 0.304 1.00 91.38 81 TYR A O 1
ATOM 630 N N . ALA A 1 82 ? 10.084 -10.051 2.497 1.00 90.31 82 ALA A N 1
ATOM 631 C CA . ALA A 1 82 ? 11.406 -10.661 2.625 1.00 90.31 82 ALA A CA 1
ATOM 632 C C . ALA A 1 82 ? 11.416 -12.138 2.203 1.00 90.31 82 ALA A C 1
ATOM 634 O O . ALA A 1 82 ? 12.281 -12.546 1.430 1.00 90.31 82 ALA A O 1
ATOM 635 N N . SER A 1 83 ? 10.432 -12.919 2.660 1.00 90.19 83 SER A N 1
ATOM 636 C CA . SER A 1 83 ? 10.297 -14.337 2.293 1.00 90.19 83 SER A CA 1
ATOM 637 C C . SER A 1 83 ? 10.099 -14.535 0.788 1.00 90.19 83 SER A C 1
ATOM 639 O O . SER A 1 83 ? 10.753 -15.382 0.186 1.00 90.19 83 SER A O 1
ATOM 641 N N . THR A 1 84 ? 9.263 -13.709 0.157 1.00 88.62 84 THR A N 1
ATOM 642 C CA . THR A 1 84 ? 8.995 -13.808 -1.286 1.00 88.62 84 THR A CA 1
ATOM 643 C C . THR A 1 84 ? 10.199 -13.371 -2.122 1.00 88.62 84 THR A C 1
ATOM 645 O O . THR A 1 84 ? 10.549 -14.042 -3.091 1.00 88.62 84 THR A O 1
ATOM 648 N N . THR A 1 85 ? 10.878 -12.286 -1.731 1.00 87.19 85 THR A N 1
ATOM 649 C CA . THR A 1 85 ? 12.093 -11.825 -2.423 1.00 87.19 85 THR A CA 1
ATOM 650 C C . THR A 1 85 ? 13.273 -12.772 -2.246 1.00 87.19 85 THR A C 1
ATOM 652 O O . THR A 1 85 ? 14.116 -12.849 -3.128 1.00 87.19 85 THR A O 1
ATOM 655 N N . ALA A 1 86 ? 13.350 -13.502 -1.130 1.00 86.31 86 ALA A N 1
ATOM 656 C CA . ALA A 1 86 ? 14.379 -14.522 -0.938 1.00 86.31 86 ALA A CA 1
ATOM 657 C C . ALA A 1 86 ? 14.136 -15.752 -1.829 1.00 86.31 86 ALA A C 1
ATOM 659 O O . ALA A 1 86 ? 15.088 -16.370 -2.295 1.00 86.31 86 ALA A O 1
ATOM 660 N N . ALA A 1 87 ? 12.870 -16.091 -2.089 1.00 87.00 87 ALA A N 1
ATOM 661 C CA . ALA A 1 87 ? 12.495 -17.236 -2.916 1.00 87.00 87 ALA A CA 1
ATOM 662 C C . ALA A 1 87 ? 12.569 -16.963 -4.430 1.00 87.00 87 ALA A C 1
ATOM 664 O O . ALA A 1 87 ? 12.635 -17.903 -5.216 1.00 87.00 87 ALA A O 1
ATOM 665 N N . THR A 1 88 ? 12.523 -15.695 -4.856 1.00 83.75 88 THR A N 1
ATOM 666 C CA . THR A 1 88 ? 12.452 -15.314 -6.277 1.00 83.75 88 THR A CA 1
ATOM 667 C C . THR A 1 88 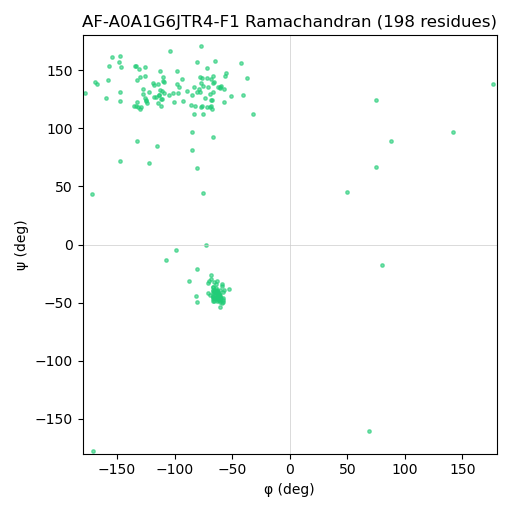? 13.469 -14.223 -6.599 1.00 83.75 88 THR A C 1
ATOM 669 O O . THR A 1 88 ? 13.421 -13.140 -6.022 1.00 83.75 88 THR A O 1
ATOM 672 N N . ALA A 1 89 ? 14.363 -14.476 -7.556 1.00 81.75 89 ALA A N 1
ATOM 673 C CA . ALA A 1 89 ? 15.390 -13.517 -7.957 1.00 81.75 89 ALA A CA 1
ATOM 674 C C . ALA A 1 89 ? 14.865 -12.426 -8.915 1.00 81.75 89 ALA A C 1
ATOM 676 O O . ALA A 1 89 ? 13.887 -12.606 -9.645 1.00 81.75 89 ALA A O 1
ATOM 677 N N . GLY A 1 90 ? 15.570 -11.292 -8.943 1.00 84.44 90 GLY A N 1
ATOM 678 C CA . GLY A 1 90 ? 15.354 -10.208 -9.904 1.00 84.44 90 GLY A CA 1
ATOM 679 C C . GLY A 1 90 ? 14.036 -9.443 -9.733 1.00 84.44 90 GLY A C 1
ATOM 680 O O . GLY A 1 90 ? 13.397 -9.461 -8.680 1.00 84.44 90 GLY A O 1
ATOM 681 N N . VAL A 1 91 ? 13.624 -8.753 -10.801 1.00 85.06 91 VAL A N 1
ATOM 682 C CA . VAL A 1 91 ? 12.427 -7.888 -10.825 1.00 85.06 91 VAL A CA 1
ATOM 683 C C . VAL A 1 91 ? 11.148 -8.659 -10.477 1.00 85.06 91 VAL A C 1
ATOM 685 O O . VAL A 1 91 ? 10.286 -8.134 -9.771 1.00 85.06 91 VAL A O 1
ATOM 688 N N . GLY A 1 92 ? 11.048 -9.924 -10.902 1.00 85.00 92 GLY A N 1
ATOM 689 C CA . GLY A 1 92 ? 9.919 -10.794 -10.565 1.00 85.00 92 GLY A CA 1
ATOM 690 C C . GLY A 1 92 ? 9.736 -10.959 -9.055 1.00 85.00 92 GLY A C 1
ATOM 691 O O . GLY A 1 92 ? 8.614 -10.855 -8.562 1.00 85.00 92 GLY A O 1
ATOM 692 N N . GLY A 1 93 ? 10.833 -11.112 -8.306 1.00 87.94 93 GLY A N 1
ATOM 693 C CA . GLY A 1 93 ? 10.798 -11.204 -6.847 1.00 87.94 93 GLY A CA 1
ATOM 694 C C . GLY A 1 93 ? 10.363 -9.915 -6.163 1.00 87.94 93 GLY A C 1
ATOM 695 O O . GLY A 1 93 ? 9.612 -9.963 -5.193 1.00 87.94 93 GLY A O 1
ATOM 696 N N . ILE A 1 94 ? 10.761 -8.756 -6.692 1.00 87.44 94 ILE A N 1
ATOM 697 C CA . ILE A 1 94 ? 10.359 -7.449 -6.151 1.00 87.44 94 ILE A CA 1
ATOM 698 C C . ILE A 1 94 ? 8.851 -7.235 -6.316 1.00 87.44 94 ILE A C 1
ATOM 700 O O . ILE A 1 94 ? 8.164 -6.876 -5.356 1.00 87.44 94 ILE A O 1
ATOM 704 N N . VAL A 1 95 ? 8.321 -7.485 -7.517 1.00 89.00 95 VAL A N 1
ATOM 705 C CA . VAL A 1 95 ? 6.889 -7.322 -7.810 1.00 89.00 95 VAL A CA 1
ATOM 706 C C . VAL A 1 95 ? 6.054 -8.337 -7.024 1.00 89.00 95 VAL A C 1
ATOM 708 O O . VAL A 1 95 ? 5.063 -7.960 -6.394 1.00 89.00 95 VAL A O 1
ATOM 711 N N . ALA A 1 96 ? 6.477 -9.605 -6.988 1.00 88.06 96 ALA A N 1
ATOM 712 C CA . ALA A 1 96 ? 5.814 -10.642 -6.199 1.00 88.06 96 ALA A CA 1
ATOM 713 C C . ALA A 1 96 ? 5.872 -10.338 -4.693 1.00 88.06 96 ALA A C 1
ATOM 715 O O . ALA A 1 96 ? 4.869 -10.470 -3.993 1.00 88.06 96 ALA A O 1
ATOM 716 N N . GLY A 1 97 ? 7.014 -9.859 -4.196 1.00 89.62 97 GLY A N 1
ATOM 717 C CA . GLY A 1 97 ? 7.187 -9.448 -2.806 1.00 89.62 97 GLY A CA 1
ATOM 718 C C . GLY A 1 97 ? 6.291 -8.274 -2.429 1.00 89.62 97 GLY A C 1
ATOM 719 O O . GLY A 1 97 ? 5.701 -8.277 -1.347 1.00 89.62 97 GLY A O 1
ATOM 720 N N . ALA A 1 98 ? 6.124 -7.291 -3.318 1.00 89.00 98 ALA A N 1
ATOM 721 C CA . ALA A 1 98 ? 5.179 -6.195 -3.120 1.00 89.00 98 ALA A CA 1
ATOM 722 C C . ALA A 1 98 ? 3.736 -6.716 -2.999 1.00 89.00 98 ALA A C 1
ATOM 724 O O . ALA A 1 98 ? 3.026 -6.337 -2.069 1.00 89.00 98 ALA A O 1
ATOM 725 N N . ALA A 1 99 ? 3.323 -7.635 -3.878 1.00 89.75 99 ALA A N 1
ATOM 726 C CA . ALA A 1 99 ? 1.998 -8.253 -3.823 1.00 89.75 99 ALA A CA 1
ATOM 727 C C . ALA A 1 99 ? 1.785 -9.074 -2.536 1.00 89.75 99 ALA A C 1
ATOM 729 O O . ALA A 1 99 ? 0.743 -8.956 -1.886 1.00 89.75 99 ALA A O 1
ATOM 730 N N . ALA A 1 100 ? 2.787 -9.856 -2.121 1.00 90.81 100 ALA A N 1
ATOM 731 C CA . ALA A 1 100 ? 2.757 -10.614 -0.872 1.00 90.81 100 ALA A CA 1
ATOM 732 C C . ALA A 1 100 ? 2.650 -9.692 0.352 1.00 90.81 100 ALA A C 1
ATOM 734 O O . ALA A 1 100 ? 1.847 -9.945 1.251 1.00 90.81 100 ALA A O 1
ATOM 735 N N . CYS A 1 101 ? 3.400 -8.585 0.356 1.00 88.69 101 CYS A N 1
ATOM 736 C CA . CYS A 1 101 ? 3.302 -7.547 1.376 1.00 88.69 101 CYS A CA 1
ATOM 737 C C . CYS A 1 101 ? 1.891 -6.953 1.464 1.00 88.69 101 CYS A C 1
ATOM 739 O O . CYS A 1 101 ? 1.360 -6.850 2.568 1.00 88.69 101 CYS A O 1
ATOM 741 N N . VAL A 1 102 ? 1.277 -6.585 0.330 1.00 92.50 102 VAL A N 1
ATOM 742 C CA . VAL A 1 102 ? -0.092 -6.041 0.297 1.00 92.50 102 VAL A CA 1
ATOM 743 C C . VAL A 1 102 ? -1.071 -7.046 0.894 1.00 92.50 102 VAL A C 1
ATOM 745 O O . VAL A 1 102 ? -1.804 -6.702 1.815 1.00 92.50 102 VAL A O 1
ATOM 748 N N . LYS A 1 103 ? -1.036 -8.304 0.445 1.00 92.25 103 LYS A N 1
ATOM 749 C CA . LYS A 1 103 ? -1.966 -9.340 0.914 1.00 92.25 103 LYS A CA 1
ATOM 750 C C . LYS A 1 103 ? -1.820 -9.624 2.413 1.00 92.25 103 LYS A C 1
ATOM 752 O O . LYS A 1 103 ? -2.816 -9.669 3.133 1.00 92.25 103 LYS A O 1
ATOM 757 N N . ALA A 1 104 ? -0.588 -9.813 2.890 1.00 91.62 104 ALA A N 1
ATOM 758 C CA . ALA A 1 104 ? -0.322 -10.107 4.298 1.00 91.62 104 ALA A CA 1
ATOM 759 C C . ALA A 1 104 ? -0.618 -8.900 5.198 1.00 91.62 104 ALA A C 1
ATOM 761 O O . ALA A 1 104 ? -1.239 -9.045 6.252 1.00 91.62 104 ALA A O 1
ATOM 762 N N . GLY A 1 105 ? -0.204 -7.707 4.764 1.00 88.69 105 GLY A N 1
ATOM 763 C CA . GLY A 1 105 ? -0.482 -6.459 5.459 1.00 88.69 105 GLY A CA 1
ATOM 764 C C . GLY A 1 105 ? -1.980 -6.192 5.557 1.00 88.69 105 GLY A C 1
ATOM 765 O O . GLY A 1 105 ? -2.455 -5.817 6.623 1.00 88.69 105 GLY A O 1
ATOM 766 N N . GLU A 1 106 ? -2.737 -6.435 4.484 1.00 92.19 106 GLU A N 1
ATOM 767 C CA . GLU A 1 106 ? -4.171 -6.168 4.470 1.00 92.19 106 GLU A CA 1
ATOM 768 C C . GLU A 1 106 ? -4.921 -7.093 5.429 1.00 92.19 106 GLU A C 1
ATOM 770 O O . GLU A 1 106 ? -5.747 -6.637 6.220 1.00 92.19 106 GLU A O 1
ATOM 775 N N . LEU A 1 107 ? -4.590 -8.384 5.421 1.00 93.25 107 LEU A N 1
ATOM 776 C CA . LEU A 1 107 ? -5.191 -9.348 6.337 1.00 93.25 107 LEU A CA 1
ATOM 777 C C . LEU A 1 107 ? -4.891 -9.006 7.806 1.00 93.25 107 LEU A C 1
ATOM 779 O O . LEU A 1 107 ? -5.806 -8.979 8.635 1.00 93.25 107 LEU A O 1
ATOM 783 N N . ALA A 1 108 ? -3.626 -8.718 8.128 1.00 92.56 108 ALA A N 1
ATOM 784 C CA . ALA A 1 108 ? -3.207 -8.410 9.493 1.00 92.56 108 ALA A CA 1
ATOM 785 C C . ALA A 1 108 ? -3.813 -7.089 9.989 1.00 92.56 108 ALA A C 1
ATOM 787 O O . ALA A 1 108 ? -4.410 -7.041 11.066 1.00 92.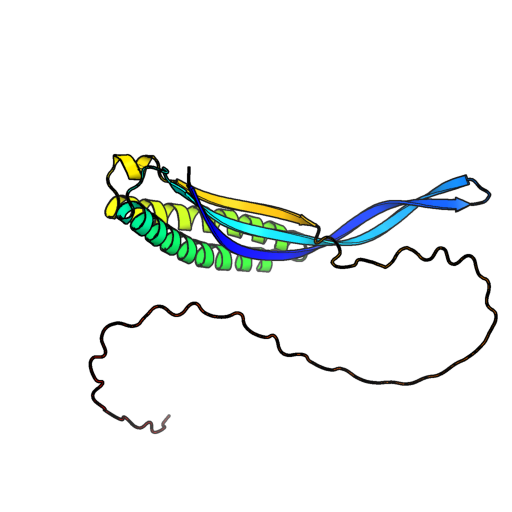56 108 ALA A O 1
ATOM 788 N N . GLY A 1 109 ? -3.718 -6.031 9.180 1.00 90.19 109 GLY A N 1
ATOM 789 C CA . GLY A 1 109 ? -4.239 -4.715 9.525 1.00 90.19 109 GLY A CA 1
ATOM 790 C C . GLY A 1 109 ? -5.752 -4.690 9.655 1.00 90.19 109 GLY A C 1
ATOM 791 O O . GLY A 1 109 ? -6.263 -4.119 10.615 1.00 90.19 109 GLY A O 1
ATOM 792 N N . ARG A 1 110 ? -6.483 -5.358 8.753 1.00 92.44 110 ARG A N 1
ATOM 793 C CA . ARG A 1 110 ? -7.946 -5.433 8.840 1.00 92.44 110 ARG A CA 1
ATOM 794 C C . ARG A 1 110 ? -8.385 -6.168 10.101 1.00 92.44 110 ARG A C 1
ATOM 796 O O . ARG A 1 110 ? -9.250 -5.663 10.806 1.00 92.44 110 ARG A O 1
ATOM 803 N N . THR A 1 111 ? -7.754 -7.299 10.419 1.00 94.31 111 THR A N 1
ATOM 804 C CA . THR A 1 111 ? -8.035 -8.051 11.654 1.00 94.31 111 THR A CA 1
ATOM 805 C C . THR A 1 111 ? -7.810 -7.184 12.893 1.00 94.31 111 THR A C 1
ATOM 807 O O . THR A 1 111 ? -8.704 -7.061 13.728 1.00 94.31 111 THR A O 1
ATOM 810 N N . ALA A 1 112 ? -6.660 -6.509 12.975 1.00 92.62 112 ALA A N 1
ATOM 811 C CA . ALA A 1 112 ? -6.329 -5.633 14.098 1.00 92.62 112 ALA A CA 1
ATOM 812 C C . ALA A 1 112 ? -7.266 -4.414 14.198 1.00 92.62 112 ALA A C 1
ATOM 814 O O . ALA A 1 112 ? -7.671 -4.019 15.294 1.00 92.62 112 ALA A O 1
ATOM 815 N N . PHE A 1 113 ? -7.642 -3.823 13.061 1.00 93.12 113 PHE A N 1
ATOM 816 C CA . PHE A 1 113 ? -8.585 -2.707 13.012 1.00 93.12 113 PHE A CA 1
ATOM 817 C C . PHE A 1 113 ? -9.984 -3.131 13.465 1.00 93.12 113 PHE A C 1
ATOM 819 O O . PHE A 1 113 ? -10.612 -2.439 14.266 1.00 93.12 113 PHE A O 1
ATOM 826 N N . ASP A 1 114 ? -10.467 -4.272 12.971 1.00 93.50 114 ASP A N 1
ATOM 827 C CA . ASP A 1 114 ? -11.784 -4.806 13.305 1.00 93.50 114 ASP A CA 1
ATOM 828 C C . ASP A 1 114 ? -11.871 -5.228 14.775 1.00 93.50 114 ASP A C 1
ATOM 830 O O . ASP A 1 114 ? -12.901 -5.009 15.415 1.00 93.50 114 ASP A O 1
ATOM 834 N N . GLU A 1 115 ? -10.796 -5.772 15.344 1.00 94.25 115 GLU A N 1
ATOM 835 C CA . GLU A 1 115 ? -10.736 -6.073 16.773 1.00 94.25 115 GLU A CA 1
ATOM 836 C C . GLU A 1 115 ? -10.764 -4.795 17.624 1.00 94.25 115 GLU A C 1
ATOM 838 O O . GLU A 1 115 ? -11.553 -4.695 18.565 1.00 94.25 115 GLU A O 1
ATOM 843 N N . CYS A 1 116 ? -9.954 -3.793 17.271 1.00 92.81 116 CYS A N 1
ATOM 844 C CA . CYS A 1 116 ? -9.907 -2.523 17.993 1.00 92.81 116 CYS A CA 1
ATOM 845 C C . CYS A 1 116 ? -11.250 -1.785 17.927 1.00 92.81 116 CYS A C 1
ATOM 847 O O . CYS A 1 116 ? -11.799 -1.380 18.952 1.00 92.81 116 CYS A O 1
ATOM 849 N N . LYS A 1 117 ? -11.851 -1.676 16.735 1.00 91.44 117 LYS A N 1
ATOM 850 C CA . LYS A 1 117 ? -13.097 -0.918 16.561 1.00 91.44 117 LYS A CA 1
ATOM 851 C C . LYS A 1 117 ? -14.278 -1.548 17.300 1.00 91.44 117 LYS A C 1
ATOM 853 O O . LYS A 1 117 ? -15.134 -0.816 17.782 1.00 91.44 117 LYS A O 1
ATOM 858 N N . ARG A 1 118 ? -14.319 -2.883 17.425 1.00 90.06 118 ARG A N 1
ATOM 859 C CA . ARG A 1 118 ? -15.352 -3.589 18.206 1.00 90.06 118 ARG A CA 1
ATOM 860 C C . ARG A 1 118 ? -15.301 -3.236 19.692 1.00 90.06 118 ARG A C 1
ATOM 862 O O . ARG A 1 118 ? -16.344 -3.238 20.333 1.00 90.06 118 ARG A O 1
ATOM 869 N N . LYS A 1 119 ? -14.111 -2.943 20.225 1.00 90.50 119 LYS A N 1
ATOM 870 C CA . LYS A 1 119 ? -13.905 -2.586 21.637 1.00 90.50 119 LYS A CA 1
ATOM 871 C C . LYS A 1 119 ? -14.071 -1.085 21.887 1.00 90.50 119 LYS A C 1
ATOM 873 O O . LYS A 1 119 ? -14.490 -0.693 22.968 1.00 90.50 119 LYS A O 1
ATOM 878 N N . SER A 1 120 ? -13.732 -0.253 20.902 1.00 86.38 120 SER A N 1
ATOM 879 C CA . SER A 1 120 ? -13.574 1.194 21.101 1.00 86.38 120 SER A CA 1
ATOM 880 C C . SER A 1 120 ? -14.682 2.064 20.502 1.00 86.38 120 SER A C 1
ATOM 882 O O . SER A 1 120 ? -14.726 3.252 20.815 1.00 86.38 120 SER A O 1
ATOM 884 N N . LEU A 1 121 ? -15.557 1.534 19.636 1.00 89.25 121 LEU A N 1
ATOM 885 C CA . LEU A 1 121 ? -16.577 2.332 18.945 1.00 89.25 121 LEU A CA 1
ATOM 886 C C . LEU A 1 121 ? -18.000 1.788 19.140 1.00 89.25 121 LEU A C 1
ATOM 888 O O . LEU A 1 121 ? -18.209 0.574 19.106 1.00 89.25 121 LEU A O 1
ATOM 892 N N . PRO A 1 122 ? -19.008 2.678 19.229 1.00 88.00 122 PRO A N 1
ATOM 893 C CA . PRO A 1 122 ? -20.412 2.293 19.135 1.00 88.00 122 PRO A CA 1
ATOM 894 C C . PRO A 1 122 ? -20.715 1.549 17.829 1.00 88.00 122 PRO A C 1
ATOM 896 O O . PRO A 1 122 ? -20.170 1.873 16.768 1.00 88.00 122 PRO A O 1
ATOM 899 N N . HIS A 1 123 ? -21.631 0.579 17.887 1.00 87.00 123 HIS A N 1
ATOM 900 C CA . HIS A 1 123 ? -21.912 -0.333 16.771 1.00 87.00 123 HIS A CA 1
ATOM 901 C C . HIS A 1 123 ? -22.312 0.387 15.467 1.00 87.00 123 HIS A C 1
ATOM 903 O O . HIS A 1 123 ? -21.871 0.012 14.379 1.00 87.00 123 HIS A O 1
ATOM 909 N N . ASN A 1 124 ? -23.098 1.462 15.573 1.00 85.75 124 ASN A N 1
ATOM 910 C CA . ASN A 1 124 ? -23.549 2.273 14.438 1.00 85.75 124 ASN A CA 1
ATOM 911 C C . ASN A 1 124 ? -22.395 2.984 13.704 1.00 85.75 124 ASN A C 1
ATOM 913 O O . ASN A 1 124 ? -22.441 3.115 12.480 1.00 85.75 124 ASN A O 1
ATOM 917 N N . ILE A 1 125 ? -21.352 3.407 14.424 1.00 86.94 125 ILE A N 1
ATOM 918 C CA . ILE A 1 125 ? -20.149 4.010 13.836 1.00 86.94 125 ILE A CA 1
ATOM 919 C C . ILE A 1 125 ? -19.209 2.919 13.321 1.00 86.94 125 ILE A C 1
ATOM 921 O O . ILE A 1 125 ? -18.746 3.000 12.187 1.00 86.94 125 ILE A O 1
ATOM 925 N N . ALA A 1 126 ? -18.991 1.856 14.099 1.00 86.19 126 ALA A N 1
ATOM 926 C CA . ALA A 1 126 ? -18.086 0.759 13.752 1.00 86.19 126 ALA A CA 1
ATOM 927 C C . ALA A 1 126 ? -18.450 0.042 12.437 1.00 86.19 126 ALA A C 1
ATOM 929 O O . ALA A 1 126 ? -17.565 -0.402 11.706 1.00 86.19 126 ALA A O 1
ATOM 930 N N . LYS A 1 127 ? -19.747 -0.068 12.111 1.00 88.19 127 LYS A N 1
ATOM 931 C CA . LYS A 1 127 ? -20.218 -0.653 10.840 1.00 88.19 127 LYS A CA 1
ATOM 932 C C . LYS A 1 127 ? -19.876 0.216 9.623 1.00 88.19 127 LYS A C 1
ATOM 934 O O . LYS A 1 127 ? -19.763 -0.293 8.513 1.00 88.19 127 LYS A O 1
ATOM 939 N N . ARG A 1 128 ? -19.730 1.524 9.832 1.00 86.88 128 ARG A N 1
ATOM 940 C CA . ARG A 1 128 ? -19.483 2.526 8.786 1.00 86.88 128 ARG A CA 1
ATOM 941 C C . ARG A 1 128 ? -18.008 2.907 8.673 1.00 86.88 128 ARG A C 1
ATOM 943 O O . ARG A 1 128 ? -17.649 3.659 7.773 1.00 86.88 128 ARG A O 1
ATOM 950 N N . THR A 1 129 ? -17.161 2.391 9.564 1.00 87.75 129 THR A N 1
ATOM 951 C CA . THR A 1 129 ? -15.709 2.545 9.496 1.00 87.75 129 THR A CA 1
ATOM 952 C C . THR A 1 129 ? -15.060 1.340 8.829 1.00 87.75 129 THR A C 1
ATOM 954 O O . THR A 1 129 ? -15.378 0.177 9.104 1.00 87.75 129 THR A O 1
ATOM 957 N N . GLY A 1 130 ? -14.123 1.629 7.934 1.00 87.69 130 GLY A N 1
ATOM 958 C CA . GLY A 1 130 ? -13.432 0.625 7.137 1.00 87.69 130 GLY A CA 1
ATOM 959 C C . GLY A 1 130 ? -11.934 0.858 7.125 1.00 87.69 130 GLY A C 1
ATOM 960 O O . GLY A 1 130 ? -11.472 1.988 7.264 1.00 87.69 130 GLY A O 1
ATOM 961 N N . TRP A 1 131 ? -11.184 -0.217 6.926 1.00 90.56 131 TRP A N 1
ATOM 962 C CA . TRP A 1 131 ? -9.742 -0.174 6.743 1.00 90.56 131 TRP A CA 1
ATOM 963 C C . TRP A 1 131 ? -9.361 -1.036 5.537 1.00 90.56 131 TRP A C 1
ATOM 965 O O . TRP A 1 131 ? -9.972 -2.081 5.293 1.00 90.56 131 TRP A O 1
ATOM 975 N N . SER A 1 132 ? -8.394 -0.563 4.756 1.00 88.25 132 SER A N 1
ATOM 976 C CA . SER A 1 132 ? -7.931 -1.201 3.518 1.00 88.25 132 SER A CA 1
ATOM 977 C C . SER A 1 132 ? -6.487 -0.820 3.210 1.00 88.25 132 SER A C 1
ATOM 979 O O . SER A 1 132 ? -6.005 0.211 3.689 1.00 88.25 132 SER A O 1
ATOM 981 N N . ILE A 1 133 ? -5.831 -1.606 2.356 1.00 87.69 133 ILE A N 1
ATOM 982 C CA . ILE A 1 133 ? -4.569 -1.213 1.730 1.00 87.69 133 ILE A CA 1
ATOM 983 C C . ILE A 1 133 ? -4.835 -0.675 0.325 1.00 87.69 133 ILE A C 1
ATOM 985 O O . ILE A 1 133 ? -5.637 -1.220 -0.426 1.00 87.69 133 ILE A O 1
ATOM 989 N N . GLN A 1 134 ? -4.149 0.407 -0.037 1.00 89.81 134 GLN A N 1
ATOM 990 C CA . GLN A 1 134 ? -4.126 0.932 -1.397 1.00 89.81 134 GLN A CA 1
ATOM 991 C C . GLN A 1 134 ? -2.710 0.894 -1.951 1.00 89.81 134 GLN A C 1
ATOM 993 O O . GLN A 1 134 ? -1.760 1.294 -1.277 1.00 89.81 134 GLN A O 1
ATOM 998 N N . THR A 1 135 ? -2.583 0.480 -3.206 1.00 87.75 135 THR A N 1
ATOM 999 C CA . THR A 1 135 ? -1.308 0.451 -3.919 1.00 87.75 135 THR A CA 1
ATOM 1000 C C . THR A 1 135 ? -1.327 1.475 -5.042 1.00 87.75 135 THR A C 1
ATOM 1002 O O . THR A 1 135 ? -2.285 1.545 -5.809 1.00 87.75 135 THR A O 1
ATOM 1005 N N . LYS A 1 136 ? -0.263 2.268 -5.156 1.00 88.38 136 LYS A N 1
ATOM 1006 C CA . LYS A 1 136 ? -0.015 3.139 -6.307 1.00 88.38 136 LYS A CA 1
ATOM 1007 C C . LYS A 1 136 ? 1.263 2.680 -6.996 1.00 88.38 136 LYS A C 1
ATOM 1009 O O . LYS A 1 136 ? 2.288 2.553 -6.336 1.00 88.38 136 LYS A O 1
ATOM 1014 N N . LYS A 1 137 ? 1.195 2.431 -8.305 1.00 85.44 137 LYS A N 1
ATOM 1015 C CA . LYS A 1 137 ? 2.365 2.175 -9.155 1.00 85.44 137 LYS A CA 1
ATOM 1016 C C . LYS A 1 137 ? 2.506 3.331 -10.135 1.00 85.44 137 LYS A C 1
ATOM 1018 O O . LYS A 1 137 ? 1.536 3.675 -10.804 1.00 85.44 137 LYS A O 1
ATOM 1023 N N . PHE A 1 138 ? 3.693 3.912 -10.219 1.00 85.12 138 PHE A N 1
ATOM 1024 C CA . PHE A 1 138 ? 4.001 4.976 -11.169 1.00 85.12 138 PHE A CA 1
ATOM 1025 C C . PHE A 1 138 ? 5.460 4.893 -11.612 1.00 85.12 138 PHE A C 1
ATOM 1027 O O . PHE A 1 138 ? 6.289 4.222 -10.992 1.00 85.12 138 PHE A O 1
ATOM 1034 N N . ASN A 1 139 ? 5.764 5.547 -12.726 1.00 85.19 139 ASN A N 1
ATOM 1035 C CA . ASN A 1 139 ? 7.140 5.743 -13.159 1.00 85.19 139 ASN A CA 1
ATOM 1036 C C . ASN A 1 139 ? 7.736 6.831 -12.280 1.00 85.19 139 ASN A C 1
ATOM 1038 O O . ASN A 1 139 ? 7.072 7.843 -12.067 1.00 85.19 139 ASN A O 1
ATOM 1042 N N . ARG A 1 140 ? 8.969 6.665 -11.800 1.00 77.00 140 ARG A N 1
ATOM 1043 C CA . ARG A 1 140 ? 9.697 7.804 -11.246 1.00 77.00 140 ARG A CA 1
ATOM 1044 C C . ARG A 1 140 ? 9.972 8.749 -12.416 1.00 77.00 140 ARG A C 1
ATOM 1046 O O . ARG A 1 140 ? 10.905 8.522 -13.179 1.00 77.00 140 ARG A O 1
ATOM 1053 N N . GLU A 1 141 ? 9.083 9.710 -12.645 1.00 63.69 141 GLU A N 1
ATOM 1054 C CA . GLU A 1 141 ? 9.334 10.764 -13.620 1.00 63.69 141 GLU A CA 1
ATOM 1055 C C . GLU A 1 141 ? 10.587 11.523 -13.181 1.00 63.69 141 GLU A C 1
ATOM 1057 O O . GLU A 1 141 ? 10.793 11.763 -11.990 1.00 63.69 141 GLU A O 1
ATOM 1062 N N . HIS A 1 142 ? 11.449 11.793 -14.159 1.00 45.19 142 HIS A N 1
ATOM 1063 C CA . HIS A 1 142 ? 12.577 12.709 -14.086 1.00 45.19 142 HIS A CA 1
ATOM 1064 C C . HIS A 1 142 ? 12.294 13.895 -13.143 1.00 45.19 142 HIS A C 1
ATOM 1066 O O . HIS A 1 142 ? 11.540 14.795 -13.498 1.00 45.19 142 HIS A O 1
ATOM 1072 N N . GLU A 1 143 ? 12.999 13.971 -12.013 1.00 37.78 143 GLU A N 1
ATOM 1073 C CA . GLU A 1 143 ? 13.412 15.257 -11.424 1.00 37.78 143 GLU A CA 1
ATOM 1074 C C . GLU A 1 143 ? 14.583 15.850 -12.241 1.00 37.78 143 GLU A C 1
ATOM 1076 O O . GLU A 1 143 ? 15.572 16.316 -11.695 1.00 37.78 143 GLU A O 1
ATOM 1081 N N . GLU A 1 144 ? 14.484 15.818 -13.571 1.00 37.31 144 GLU A N 1
ATOM 1082 C CA . GLU A 1 144 ? 15.345 16.572 -14.480 1.00 37.31 144 GLU A CA 1
ATOM 1083 C C . GLU A 1 144 ? 14.460 17.253 -15.522 1.00 37.31 144 GLU A C 1
ATOM 1085 O O . GLU A 1 144 ? 14.168 16.754 -16.609 1.00 37.31 144 GLU A O 1
ATOM 1090 N N . SER A 1 145 ? 14.038 18.457 -15.156 1.00 37.41 145 SER A N 1
ATOM 1091 C CA . SER A 1 145 ? 14.252 19.604 -16.025 1.00 37.41 145 SER A CA 1
ATOM 1092 C C . SER A 1 145 ? 15.662 19.539 -16.651 1.00 37.41 145 SER A C 1
ATOM 1094 O O . SER A 1 145 ? 16.635 19.421 -15.913 1.00 37.41 145 SER A O 1
ATOM 1096 N N . TYR A 1 146 ? 15.753 19.670 -17.980 1.00 30.95 146 TYR A N 1
ATOM 1097 C CA . TYR A 1 146 ? 16.972 19.911 -18.778 1.00 30.95 146 TYR A CA 1
ATOM 1098 C C . TYR A 1 146 ? 17.983 18.775 -19.019 1.00 30.95 146 TYR A C 1
ATOM 1100 O O . TYR A 1 146 ? 19.142 18.969 -18.699 1.00 30.95 146 TYR A O 1
ATOM 1108 N N . ILE A 1 147 ? 17.653 17.712 -19.768 1.00 37.47 147 ILE A N 1
ATOM 1109 C CA . ILE A 1 147 ? 18.615 17.144 -20.749 1.00 37.47 147 ILE A CA 1
ATOM 1110 C C . ILE A 1 147 ? 17.862 16.559 -21.959 1.00 37.47 147 ILE A C 1
ATOM 1112 O O . ILE A 1 147 ? 17.764 15.348 -22.119 1.00 37.47 147 ILE A O 1
ATOM 1116 N N . LEU A 1 148 ? 17.292 17.420 -22.811 1.00 33.81 148 LEU A N 1
ATOM 1117 C CA . LEU A 1 148 ? 17.094 17.170 -24.256 1.00 33.81 148 LEU A CA 1
ATOM 1118 C C . LEU A 1 148 ? 16.597 18.433 -24.989 1.00 33.81 148 LEU A C 1
ATOM 1120 O O . LEU A 1 148 ? 15.749 18.370 -25.868 1.00 33.81 148 LEU A O 1
ATOM 1124 N N . GLU A 1 149 ? 17.184 19.586 -24.676 1.00 33.50 149 GLU A N 1
ATOM 1125 C CA . GLU A 1 149 ? 17.376 20.639 -25.676 1.00 33.50 149 GLU A CA 1
ATOM 1126 C C . GLU A 1 149 ? 18.881 20.809 -25.858 1.00 33.50 149 GLU A C 1
ATOM 1128 O O . GLU A 1 149 ? 19.542 21.619 -25.219 1.00 33.50 149 GLU A O 1
ATOM 1133 N N . ARG A 1 150 ? 19.445 19.969 -26.723 1.00 33.09 150 ARG A N 1
ATOM 1134 C CA . ARG A 1 150 ? 20.644 20.333 -27.467 1.00 33.09 150 ARG A CA 1
ATOM 1135 C C . ARG A 1 150 ? 20.296 20.218 -28.946 1.00 33.09 150 ARG A C 1
ATOM 1137 O O . ARG A 1 150 ? 20.708 19.293 -29.636 1.00 33.09 150 ARG A O 1
ATOM 1144 N N . VAL A 1 151 ? 19.458 21.148 -29.401 1.00 35.59 151 VAL A N 1
ATOM 1145 C CA . VAL A 1 151 ? 19.592 21.683 -30.756 1.00 35.59 151 VAL A CA 1
ATOM 1146 C C . VAL A 1 151 ? 20.632 22.792 -30.623 1.00 35.59 151 VAL A C 1
ATOM 1148 O O . VAL A 1 151 ? 20.300 23.949 -30.406 1.00 35.59 151 VAL A O 1
ATOM 1151 N N . THR A 1 152 ? 21.908 22.413 -30.610 1.00 31.55 152 THR A N 1
ATOM 1152 C CA . THR A 1 152 ? 22.982 23.359 -30.917 1.00 31.55 152 THR A CA 1
ATOM 1153 C C . THR A 1 152 ? 23.103 23.375 -32.430 1.00 31.55 152 THR A C 1
ATOM 1155 O O . THR A 1 152 ? 23.728 22.484 -33.003 1.00 31.55 152 THR A O 1
ATOM 1158 N N . ASP A 1 153 ? 22.464 24.354 -33.064 1.00 41.06 153 ASP A N 1
ATOM 1159 C CA . ASP A 1 153 ? 22.845 24.818 -34.397 1.00 41.06 153 ASP A CA 1
ATOM 1160 C C . ASP A 1 153 ? 24.036 25.775 -34.249 1.00 41.06 153 ASP A C 1
ATOM 1162 O O . ASP A 1 153 ? 23.893 26.956 -34.514 1.00 41.06 153 ASP A O 1
ATOM 1166 N N . GLU A 1 154 ? 25.201 25.296 -33.804 1.00 33.31 154 GLU A N 1
ATOM 1167 C CA . GLU A 1 154 ? 26.475 25.996 -34.038 1.00 33.31 154 GLU A CA 1
ATOM 1168 C C . GLU A 1 154 ? 27.609 24.968 -34.196 1.00 33.31 154 GLU A C 1
ATOM 1170 O O . GLU A 1 154 ? 27.704 24.031 -33.393 1.00 33.31 154 GLU A O 1
ATOM 1175 N N . PRO A 1 155 ? 28.452 25.087 -35.239 1.00 41.78 155 PRO A N 1
ATOM 1176 C CA . PRO A 1 155 ? 29.677 24.316 -35.354 1.00 41.78 155 PRO A CA 1
ATOM 1177 C C . PRO A 1 155 ? 30.776 25.037 -34.570 1.00 41.78 155 PRO A C 1
ATOM 1179 O O . PRO A 1 155 ? 31.002 26.219 -34.812 1.00 41.78 155 PRO A O 1
ATOM 1182 N N . ASP A 1 156 ? 31.491 24.344 -33.683 1.00 32.53 156 ASP A N 1
ATOM 1183 C CA . ASP A 1 156 ? 32.740 24.904 -33.164 1.00 32.53 156 ASP A CA 1
ATOM 1184 C C . ASP A 1 156 ? 33.869 23.872 -33.136 1.00 32.53 156 ASP A C 1
ATOM 1186 O O . ASP A 1 156 ? 33.797 22.801 -32.525 1.00 32.53 156 ASP A O 1
ATOM 1190 N N . GLU A 1 157 ? 34.897 24.226 -33.898 1.00 43.66 157 GLU A N 1
ATOM 1191 C CA . GLU A 1 157 ? 36.207 23.619 -33.979 1.00 43.66 157 GLU A CA 1
ATOM 1192 C C . GLU A 1 157 ? 37.011 24.074 -32.758 1.00 43.66 157 GLU A C 1
ATOM 1194 O O . GLU A 1 157 ? 37.315 25.253 -32.642 1.00 43.66 157 GLU A O 1
ATOM 1199 N N . SER A 1 158 ? 37.446 23.177 -31.872 1.00 35.50 158 SER A N 1
ATOM 1200 C CA . SER A 1 158 ? 38.778 23.291 -31.247 1.00 35.50 158 SER A CA 1
ATOM 1201 C C . SER A 1 158 ? 39.053 22.219 -30.195 1.00 35.50 158 SER A C 1
ATOM 1203 O O . SER A 1 158 ? 38.240 21.858 -29.351 1.00 35.50 158 SER A O 1
ATOM 1205 N N . ASN A 1 159 ? 40.285 21.725 -30.278 1.00 36.94 159 ASN A N 1
ATOM 1206 C CA . ASN A 1 159 ? 41.039 21.029 -29.247 1.00 36.94 159 ASN A CA 1
ATOM 1207 C C . ASN A 1 159 ? 40.811 21.574 -27.826 1.00 36.94 159 ASN A C 1
ATOM 1209 O O . ASN A 1 159 ? 40.906 22.779 -27.631 1.00 36.94 159 ASN A O 1
ATOM 1213 N N . GLN A 1 160 ? 40.788 20.686 -26.824 1.00 33.25 160 GLN A N 1
ATOM 1214 C CA . GLN A 1 160 ? 41.903 20.544 -25.868 1.00 33.25 160 GLN A CA 1
ATOM 1215 C C . GLN A 1 160 ? 41.652 19.414 -24.849 1.00 33.25 160 GLN A C 1
ATOM 1217 O O . GLN A 1 160 ? 40.606 19.325 -24.214 1.00 33.25 160 GLN A O 1
ATOM 1222 N N . ARG A 1 161 ? 42.662 18.546 -24.702 1.00 36.91 161 ARG A N 1
ATOM 1223 C CA . ARG A 1 161 ? 42.863 17.618 -23.574 1.00 36.91 161 ARG A CA 1
ATOM 1224 C C . ARG A 1 161 ? 42.877 18.374 -22.240 1.00 36.91 161 ARG A C 1
ATOM 1226 O O . ARG A 1 161 ? 43.516 19.416 -22.192 1.00 36.91 161 ARG A O 1
ATOM 1233 N N . TYR A 1 162 ? 42.398 17.742 -21.165 1.00 28.17 162 TYR A N 1
ATOM 1234 C CA . TYR A 1 162 ? 43.138 17.633 -19.896 1.00 28.17 162 TYR A CA 1
ATOM 1235 C C . TYR A 1 162 ? 42.598 16.461 -19.053 1.00 28.17 162 TYR A C 1
ATOM 1237 O O . TYR A 1 162 ? 41.398 16.362 -18.811 1.00 28.17 162 TYR A O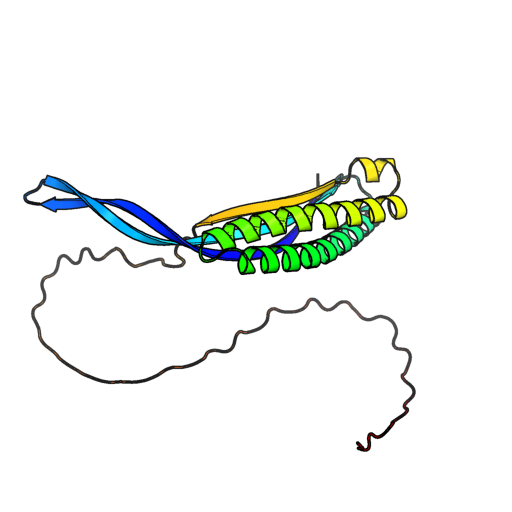 1
ATOM 1245 N N . ASP A 1 163 ? 43.509 15.572 -18.649 1.00 39.94 163 ASP A N 1
ATOM 1246 C CA . ASP A 1 163 ? 43.354 14.600 -17.560 1.00 39.94 163 ASP A CA 1
ATOM 1247 C C . ASP A 1 163 ? 43.245 15.333 -16.213 1.00 39.94 163 ASP A C 1
ATOM 1249 O O . ASP A 1 163 ? 44.055 16.225 -15.957 1.00 39.94 163 ASP A O 1
ATOM 1253 N N . SER A 1 164 ? 42.359 14.885 -15.317 1.00 35.47 164 SER A N 1
ATOM 1254 C CA . SER A 1 164 ? 42.656 14.796 -13.877 1.00 35.47 164 SER A CA 1
ATOM 1255 C C . SER A 1 164 ? 41.592 14.009 -13.098 1.00 35.47 164 SER A C 1
ATOM 1257 O O . SER A 1 164 ? 40.391 14.072 -13.353 1.00 35.47 164 SER A O 1
ATOM 1259 N N . GLN A 1 165 ? 42.102 13.209 -12.163 1.00 31.86 165 GLN A N 1
ATOM 1260 C CA . GLN A 1 165 ? 41.411 12.327 -11.227 1.00 31.86 165 GLN A CA 1
ATOM 1261 C C . GLN A 1 165 ? 40.767 13.087 -10.043 1.00 31.86 165 GLN A C 1
ATOM 1263 O O . GLN A 1 165 ? 41.107 14.236 -9.786 1.00 31.86 165 GLN A O 1
ATOM 1268 N N . GLU A 1 166 ? 39.960 12.341 -9.267 1.00 30.67 166 GLU A N 1
ATOM 1269 C CA . GLU A 1 166 ? 39.509 12.586 -7.876 1.00 30.67 166 GLU A CA 1
ATOM 1270 C C . GLU A 1 166 ? 38.435 13.679 -7.677 1.00 30.67 166 GLU A C 1
ATOM 1272 O O . GLU A 1 166 ? 38.599 14.833 -8.034 1.00 30.67 166 GLU A O 1
ATOM 1277 N N . THR A 1 167 ? 37.280 13.422 -7.054 1.00 31.83 167 THR A N 1
ATOM 1278 C CA . THR A 1 167 ? 37.146 12.979 -5.655 1.00 31.83 167 THR A CA 1
ATOM 1279 C C . THR A 1 167 ? 35.717 12.482 -5.367 1.00 31.83 167 THR A C 1
ATOM 1281 O O . THR A 1 167 ? 34.731 13.114 -5.742 1.00 31.83 167 THR A O 1
ATOM 1284 N N . LEU A 1 168 ? 35.609 11.370 -4.628 1.00 33.81 168 LEU A N 1
ATOM 1285 C CA . LEU A 1 168 ? 34.414 10.986 -3.870 1.00 33.81 168 LEU A CA 1
ATOM 1286 C C . LEU A 1 168 ? 34.195 11.983 -2.721 1.00 33.81 168 LEU A C 1
ATOM 1288 O O . LEU A 1 168 ? 35.104 12.164 -1.914 1.00 33.81 168 LEU A O 1
ATOM 1292 N N . T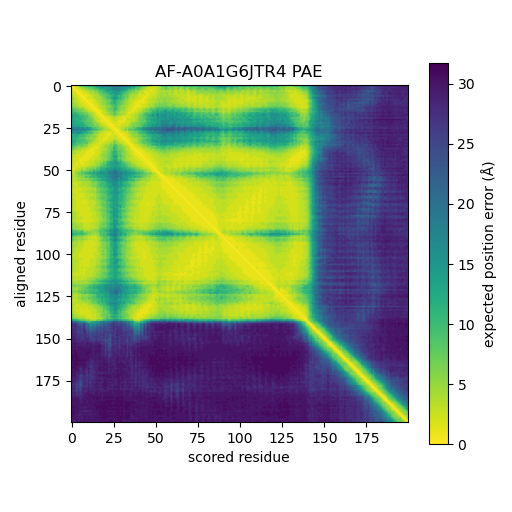YR A 1 169 ? 32.977 12.505 -2.555 1.00 29.41 169 TYR A N 1
ATOM 1293 C CA . TYR A 1 169 ? 32.523 13.024 -1.261 1.00 29.41 169 TYR A CA 1
ATOM 1294 C C . TYR A 1 169 ? 31.115 12.532 -0.913 1.00 29.41 169 TYR A C 1
ATOM 1296 O O . TYR A 1 169 ? 30.132 12.777 -1.608 1.00 29.41 169 TYR A O 1
ATOM 1304 N N . TYR A 1 170 ? 31.076 11.811 0.206 1.00 30.39 170 TYR A N 1
ATOM 1305 C CA . TYR A 1 170 ? 29.917 11.426 1.003 1.00 30.39 170 TYR A CA 1
ATOM 1306 C C . TYR A 1 170 ? 29.130 12.673 1.444 1.00 30.39 170 TYR A C 1
ATOM 1308 O O . TYR A 1 170 ? 29.726 13.595 2.001 1.00 30.39 170 TYR A O 1
ATOM 1316 N N . GLN A 1 171 ? 27.800 12.674 1.307 1.00 30.34 171 GLN A N 1
ATOM 1317 C CA . GLN A 1 171 ? 26.933 13.573 2.080 1.00 30.34 171 GLN A CA 1
ATOM 1318 C C . GLN A 1 171 ? 26.044 12.773 3.046 1.00 30.34 171 GLN A C 1
ATOM 1320 O O . GLN A 1 171 ? 25.370 11.831 2.619 1.00 30.34 171 GLN A O 1
ATOM 1325 N N . PRO A 1 172 ? 26.019 13.122 4.347 1.00 32.12 172 PRO A N 1
ATOM 1326 C CA . PRO A 1 172 ? 25.123 12.508 5.314 1.00 32.12 172 PRO A CA 1
ATOM 1327 C C . PRO A 1 172 ? 23.704 13.082 5.187 1.00 32.12 172 PRO A C 1
ATOM 1329 O O . PRO A 1 172 ? 23.492 14.293 5.175 1.00 32.12 172 PRO A O 1
ATOM 1332 N N . TYR A 1 173 ? 22.725 12.181 5.124 1.00 31.03 173 TYR A N 1
ATOM 1333 C CA . TYR A 1 173 ? 21.294 12.483 5.149 1.00 31.03 173 TYR A CA 1
ATOM 1334 C C . TYR A 1 173 ? 20.904 13.269 6.413 1.00 31.03 173 TYR A C 1
ATOM 1336 O O . TYR A 1 173 ? 21.072 12.782 7.533 1.00 31.03 173 TYR A O 1
ATOM 1344 N N . GLN A 1 174 ? 20.306 14.447 6.229 1.00 30.94 174 GLN A N 1
ATOM 1345 C CA . GLN A 1 174 ? 19.553 15.144 7.272 1.00 30.94 174 GLN A CA 1
ATOM 1346 C C . GLN A 1 174 ? 18.250 14.381 7.571 1.00 30.94 174 GLN A C 1
ATOM 1348 O O . GLN A 1 174 ? 17.498 14.029 6.661 1.00 30.94 174 GLN A O 1
ATOM 1353 N N . GLN A 1 175 ? 17.987 14.102 8.851 1.00 30.27 175 GLN A N 1
ATOM 1354 C CA . GLN A 1 175 ? 16.745 13.467 9.302 1.00 30.27 175 GLN A CA 1
ATOM 1355 C C . GLN A 1 175 ? 15.583 14.476 9.355 1.00 30.27 175 GLN A C 1
ATOM 1357 O O . GLN A 1 175 ? 15.801 15.624 9.741 1.00 30.27 175 GLN A O 1
ATOM 1362 N N . PRO A 1 176 ? 14.341 14.071 9.031 1.00 34.53 176 PRO A N 1
ATOM 1363 C CA . PRO A 1 176 ? 13.177 14.936 9.172 1.00 34.53 176 PRO A CA 1
ATOM 1364 C C . PRO A 1 176 ? 12.721 15.066 10.636 1.00 34.53 176 PRO A C 1
ATOM 1366 O O . PRO A 1 176 ? 12.755 14.114 11.415 1.00 34.53 176 PRO A O 1
ATOM 1369 N N . TYR A 1 177 ? 12.270 16.275 10.970 1.00 30.92 177 TYR A N 1
ATOM 1370 C CA . TYR A 1 177 ? 11.774 16.732 12.269 1.00 30.92 177 TYR A CA 1
ATOM 1371 C C . TYR A 1 177 ? 10.698 15.815 12.880 1.00 30.92 177 TYR A C 1
ATOM 1373 O O . TYR A 1 177 ? 9.665 15.546 12.265 1.00 30.92 177 TYR A O 1
ATOM 1381 N N . TYR A 1 178 ? 10.912 15.397 14.132 1.00 28.56 178 TYR A N 1
ATOM 1382 C CA . TYR A 1 178 ? 9.898 14.750 14.966 1.00 28.56 178 TYR A CA 1
ATOM 1383 C C . TYR A 1 178 ? 8.939 15.791 15.556 1.00 28.56 178 TYR A C 1
ATOM 1385 O O . TYR A 1 178 ? 9.359 16.811 16.097 1.00 28.56 178 TYR A O 1
ATOM 1393 N N . TYR A 1 179 ? 7.641 15.501 15.480 1.00 28.03 179 TYR A N 1
ATOM 1394 C CA . TYR A 1 179 ? 6.590 16.236 16.176 1.00 28.03 179 TYR A CA 1
ATOM 1395 C C . TYR A 1 179 ? 6.611 15.846 17.664 1.00 28.03 179 TYR A C 1
ATOM 1397 O O . TYR A 1 179 ? 6.325 14.699 18.018 1.00 28.03 179 TYR A O 1
ATOM 1405 N N . THR A 1 180 ? 6.985 16.783 18.531 1.00 29.47 180 THR A N 1
ATOM 1406 C CA . THR A 1 180 ? 7.053 16.598 19.987 1.00 29.47 180 THR A CA 1
ATOM 1407 C C . THR A 1 180 ? 5.660 16.773 20.600 1.00 29.47 180 THR A C 1
ATOM 1409 O O . THR A 1 18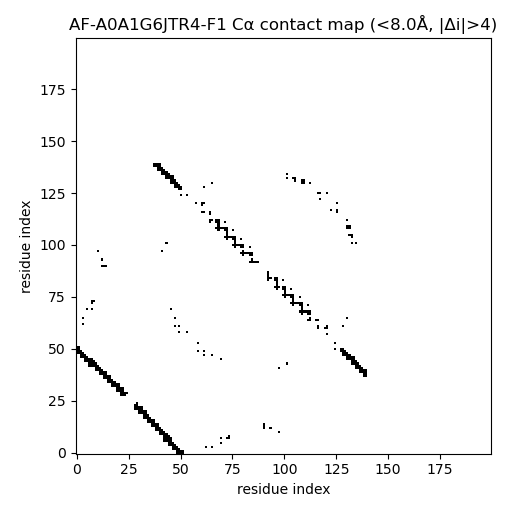0 ? 5.069 17.845 20.501 1.00 29.47 180 THR A O 1
ATOM 1412 N N . TYR A 1 181 ? 5.123 15.737 21.251 1.00 34.41 181 TYR A N 1
ATOM 1413 C CA . TYR A 1 181 ? 3.973 15.887 22.152 1.00 34.41 181 TYR A CA 1
ATOM 1414 C C . TYR A 1 181 ? 4.409 16.610 23.439 1.00 34.41 181 TYR A C 1
ATOM 1416 O O . TYR A 1 181 ? 5.500 16.321 23.940 1.00 34.41 181 TYR A O 1
ATOM 1424 N N . PRO A 1 182 ? 3.580 17.484 24.035 1.00 35.56 182 PRO A N 1
ATOM 1425 C CA . PRO A 1 182 ? 3.856 18.003 25.367 1.00 35.56 182 PRO A CA 1
ATOM 1426 C C . PRO A 1 182 ? 3.743 16.871 26.401 1.00 35.56 182 PRO A C 1
ATOM 1428 O O . PRO A 1 182 ? 2.685 16.270 26.585 1.00 35.56 182 PRO A O 1
ATOM 1431 N N . GLN A 1 183 ? 4.866 16.571 27.055 1.00 32.88 183 GLN A N 1
ATOM 1432 C CA . GLN A 1 183 ? 4.954 15.707 28.230 1.00 32.88 183 GLN A CA 1
ATOM 1433 C C . GLN A 1 183 ? 4.271 16.411 29.407 1.00 32.88 183 GLN A C 1
ATOM 1435 O O . GLN A 1 183 ? 4.688 17.495 29.813 1.00 32.88 183 GLN A O 1
ATOM 1440 N N . GLN A 1 184 ? 3.230 15.792 29.957 1.00 32.34 184 GLN A N 1
ATOM 1441 C CA . GLN A 1 184 ? 2.613 16.203 31.210 1.00 32.34 184 GLN A CA 1
ATOM 1442 C C . GLN A 1 184 ? 2.914 15.118 32.252 1.00 32.34 184 GLN A C 1
ATOM 1444 O O . GLN A 1 184 ? 2.594 13.951 32.039 1.00 32.34 184 GLN A O 1
ATOM 1449 N N . ASN A 1 185 ? 3.505 15.559 33.365 1.00 34.56 185 ASN A N 1
ATOM 1450 C CA . ASN A 1 185 ? 3.791 14.850 34.620 1.00 34.56 185 ASN A CA 1
ATOM 1451 C C . ASN A 1 185 ? 5.124 14.087 34.708 1.00 34.56 185 ASN A C 1
ATOM 1453 O O . ASN A 1 185 ? 5.226 12.884 34.489 1.00 34.56 185 ASN A O 1
ATOM 1457 N N . VAL A 1 186 ? 6.130 14.842 35.156 1.00 32.47 186 VAL A N 1
ATOM 1458 C CA . VAL A 1 186 ? 7.355 14.363 35.801 1.00 32.47 186 VAL A CA 1
ATOM 1459 C C . VAL A 1 186 ? 6.993 13.771 37.169 1.00 32.47 186 VAL A C 1
ATOM 1461 O O . VAL A 1 186 ? 6.418 14.460 38.008 1.00 32.47 186 VAL A O 1
ATOM 1464 N N . ILE A 1 187 ? 7.361 12.513 37.405 1.00 34.31 187 ILE A N 1
ATOM 1465 C CA . ILE A 1 187 ? 7.505 11.924 38.744 1.00 34.31 187 ILE A CA 1
ATOM 1466 C C . ILE A 1 187 ? 8.990 11.529 38.855 1.00 34.31 187 ILE A C 1
ATOM 1468 O O . ILE A 1 187 ? 9.496 10.898 37.925 1.00 34.31 187 ILE A O 1
ATOM 1472 N N . PRO A 1 188 ? 9.726 11.947 39.902 1.00 35.44 188 PRO A N 1
ATOM 1473 C CA . PRO A 1 188 ? 11.185 11.853 39.928 1.00 35.44 188 PRO A CA 1
ATOM 1474 C C . PRO A 1 188 ? 11.682 10.408 40.067 1.00 35.44 188 PRO A C 1
ATOM 1476 O O . PRO A 1 188 ? 11.186 9.631 40.881 1.00 35.44 188 PRO A O 1
ATOM 1479 N N . SER A 1 189 ? 12.692 10.078 39.262 1.00 32.00 189 SER A N 1
ATOM 1480 C CA . SER A 1 189 ? 13.433 8.819 39.279 1.00 32.00 189 SER A CA 1
ATOM 1481 C C . SER A 1 189 ? 14.283 8.697 40.545 1.00 32.00 189 SER A C 1
ATOM 1483 O O . SER A 1 189 ? 15.138 9.548 40.788 1.00 32.00 189 SER A O 1
ATOM 1485 N N . GLN A 1 190 ? 14.091 7.622 41.311 1.00 31.50 190 GLN A N 1
ATOM 1486 C CA . GLN A 1 190 ? 15.071 7.179 42.299 1.00 31.50 190 GLN A CA 1
ATOM 1487 C C . GLN A 1 190 ? 16.193 6.394 41.612 1.00 31.50 190 GLN A C 1
ATOM 1489 O O . GLN A 1 190 ? 15.952 5.500 40.801 1.00 31.50 190 GLN A O 1
ATOM 1494 N N . GLU A 1 191 ? 17.415 6.785 41.952 1.00 29.94 191 GLU A N 1
ATOM 1495 C CA . GLU A 1 191 ? 18.690 6.178 41.593 1.00 29.94 191 GLU A CA 1
ATOM 1496 C C . GLU A 1 191 ? 18.813 4.757 42.149 1.00 29.94 191 GLU A C 1
ATOM 1498 O O . GLU A 1 191 ? 18.581 4.558 43.335 1.00 29.94 191 GLU A O 1
ATOM 1503 N N . TYR A 1 192 ? 19.293 3.806 41.342 1.00 31.16 192 TYR A N 1
ATOM 1504 C CA . TYR A 1 192 ? 20.159 2.730 41.835 1.00 31.16 192 TYR A CA 1
ATOM 1505 C C . TYR A 1 192 ? 21.161 2.320 40.741 1.00 31.16 192 TYR A C 1
ATOM 1507 O O . TYR A 1 192 ? 20.741 1.952 39.640 1.00 31.16 192 TYR A O 1
ATOM 1515 N N . PRO A 1 193 ? 22.477 2.371 41.014 1.00 33.03 193 PRO A N 1
ATOM 1516 C CA . PRO A 1 193 ? 23.514 1.926 40.096 1.00 33.03 193 PRO A CA 1
ATOM 1517 C C . PRO A 1 193 ? 23.797 0.440 40.332 1.00 33.03 193 PRO A C 1
ATOM 1519 O O . PRO A 1 193 ? 24.031 0.041 41.469 1.00 33.03 193 PRO A O 1
ATOM 1522 N N . TRP A 1 194 ? 23.852 -0.376 39.277 1.00 31.05 194 TRP A N 1
ATOM 1523 C CA . TRP A 1 194 ? 24.500 -1.685 39.378 1.00 31.05 194 TRP A CA 1
ATOM 1524 C C . TRP A 1 194 ? 25.492 -1.913 38.243 1.00 31.05 194 TRP A C 1
ATOM 1526 O O . TRP A 1 194 ? 25.183 -1.913 37.055 1.00 31.05 194 TRP A O 1
ATOM 1536 N N . ILE A 1 195 ? 26.719 -2.037 38.727 1.00 32.97 195 ILE A N 1
ATOM 1537 C CA . ILE A 1 195 ? 28.004 -2.310 38.111 1.00 32.97 195 ILE A CA 1
ATOM 1538 C C . ILE A 1 195 ? 27.978 -3.677 37.414 1.00 32.97 195 ILE A C 1
ATOM 1540 O O . ILE A 1 195 ? 27.550 -4.666 38.005 1.00 32.97 195 ILE A O 1
ATOM 1544 N N . PHE A 1 196 ? 28.500 -3.746 36.187 1.00 37.25 196 PHE A N 1
ATOM 1545 C CA . PHE A 1 196 ? 28.956 -5.003 35.585 1.00 37.25 196 PHE A CA 1
ATOM 1546 C C . PHE A 1 196 ? 30.311 -5.403 36.179 1.00 37.25 196 PHE A C 1
ATOM 1548 O O . PHE A 1 196 ? 31.207 -4.559 36.271 1.00 37.25 196 PHE A O 1
ATOM 1555 N N . PRO A 1 197 ? 30.513 -6.699 36.458 1.00 41.69 197 PRO A N 1
ATOM 1556 C CA . PRO A 1 197 ? 31.783 -7.301 36.075 1.00 41.69 197 PRO A CA 1
ATOM 1557 C C . PRO A 1 197 ? 31.638 -8.673 35.390 1.00 41.69 197 PRO A C 1
ATOM 1559 O O . PRO A 1 197 ? 30.669 -9.405 35.559 1.00 41.69 197 PRO A O 1
ATOM 1562 N N . TYR A 1 198 ? 32.659 -8.948 34.584 1.00 36.91 198 TYR A N 1
ATOM 1563 C CA . TYR A 1 198 ? 32.986 -10.116 33.766 1.00 36.91 198 TYR A CA 1
ATOM 1564 C C . TYR A 1 198 ? 32.768 -11.512 34.384 1.00 36.91 198 TYR A C 1
ATOM 1566 O O . TYR A 1 198 ? 32.958 -11.698 35.583 1.00 36.91 198 TYR A O 1
ATOM 1574 N N . GLY A 1 199 ? 32.586 -12.512 33.504 1.00 32.28 199 GLY A N 1
ATOM 1575 C CA . GLY A 1 199 ? 33.140 -13.861 33.701 1.00 32.28 199 GLY A CA 1
ATOM 1576 C C . GLY A 1 199 ? 32.256 -15.037 33.266 1.00 32.28 199 GLY A C 1
ATOM 1577 O O . GLY A 1 199 ? 31.433 -15.492 34.053 1.00 32.28 199 GLY A O 1
ATOM 1578 N N . GLN A 1 200 ? 32.469 -15.562 32.054 1.00 33.69 200 GLN A N 1
ATOM 1579 C CA . GLN A 1 200 ? 33.076 -16.880 31.768 1.00 33.69 200 GLN A CA 1
ATOM 1580 C C . GLN A 1 200 ? 33.223 -17.074 30.256 1.00 33.69 200 GLN A C 1
ATOM 1582 O O . GLN A 1 200 ? 32.290 -16.684 29.520 1.00 33.69 200 GLN A O 1
#

Foldseek 3Di:
DDKDKDWLDKDKDKDKDWDWDWDQDPNDTDTDIDIDIFIKMKIKMKMKDFDPPDDPQRVVLLVVLSVQLSVQLSVQLVVQLVVQLVVDDDPVSNVNSNVSSQVRSFVRSQVSSLVSCVVRHDPVGSVRMGMHMDMDMDTPPDPDDDDPPPPPPDDDDDDDDDDDDDDDDDDDDDDDDDDDDDDDDDDDDDDDDDDDDDDD

Sequence (200 aa):
MAEIRNLIRRISYDEPYSKTCYKKVLGNKVPYPCFGMQTKVIEIYSVAKYPDEATPQQKAAIAACAATAFKTSIAACKTAYASTTAATAGVGGIVAGAAACVKAGELAGRTAFDECKRKSLPHNIAKRTGWSIQTKKFNREHEESYILERVTDEPDESNQRYDSQETLYYQPYQQPYYYTYPQQNVIPSQEYPWIFPYGQ

Organism: NCBI:txid1890302

Solvent-accessible surface area (backbone atoms only — not comparable to full-atom values): 12399 Å² total; per-residue (Å²): 113,48,73,50,78,48,81,65,47,77,47,75,48,68,43,79,48,76,47,85,39,73,46,79,54,96,89,40,78,43,78,45,84,41,75,52,75,44,49,35,36,41,37,35,27,40,38,36,39,36,60,73,85,52,50,75,68,54,49,51,46,50,51,53,25,45,52,54,10,46,56,44,14,41,54,38,15,52,54,34,22,51,57,38,38,72,76,29,74,68,66,64,8,54,57,51,8,52,53,38,15,51,57,40,13,36,55,42,15,39,53,44,27,54,55,41,34,69,75,68,40,61,69,81,57,41,76,61,42,47,64,48,67,47,76,48,76,46,66,65,71,75,96,56,86,85,88,82,85,77,84,72,92,68,90,81,91,77,89,79,90,80,91,83,83,88,81,91,79,91,78,85,82,82,79,83,85,79,87,81,76,87,86,80,81,90,74,89,83,83,88,81,91,82,83,87,80,88,90,134

Radius of gyration: 27.24 Å; Cα contacts (8 Å, |Δi|>4): 241; chains: 1; bounding box: 67×43×88 Å